Protein AF-A0A6P5ENA0-F1 (afdb_monomer)

pLDDT: mean 78.18, std 17.28, range [32.94, 96.81]

Mean predicted aligned error: 15.41 Å

Organism: Ananas comosus (NCBI:txid4615)

Structure (mmCIF, N/CA/C/O backbone):
data_AF-A0A6P5ENA0-F1
#
_entry.id   AF-A0A6P5ENA0-F1
#
loop_
_atom_site.group_PDB
_atom_site.id
_atom_site.type_symbol
_atom_site.label_atom_id
_atom_site.label_alt_id
_atom_site.label_comp_id
_atom_site.label_asym_id
_atom_site.label_entity_id
_atom_site.label_seq_id
_atom_site.pdbx_PDB_ins_code
_atom_site.Cartn_x
_atom_site.Cartn_y
_atom_site.Cartn_z
_atom_site.occupancy
_atom_site.B_iso_or_equiv
_atom_site.auth_seq_id
_atom_site.auth_comp_id
_atom_site.auth_asym_id
_atom_site.auth_atom_id
_atom_site.pdbx_PDB_model_num
ATOM 1 N N . MET A 1 1 ? -7.501 -12.712 -53.231 1.00 53.88 1 MET A N 1
ATOM 2 C CA . MET A 1 1 ? -7.410 -12.456 -51.771 1.00 53.88 1 MET A CA 1
ATOM 3 C C . MET A 1 1 ? -6.032 -11.971 -51.319 1.00 53.88 1 MET A C 1
ATOM 5 O O . MET A 1 1 ? -5.995 -11.037 -50.535 1.00 53.88 1 MET A O 1
ATOM 9 N N . ALA A 1 2 ? -4.907 -12.576 -51.742 1.00 55.88 2 ALA A N 1
ATOM 10 C CA . ALA A 1 2 ? -3.559 -12.128 -51.335 1.00 55.88 2 ALA A CA 1
ATOM 11 C C . ALA A 1 2 ? -2.856 -11.191 -52.347 1.00 55.88 2 ALA A C 1
ATOM 13 O O . ALA A 1 2 ? -1.869 -10.548 -51.994 1.00 55.88 2 ALA A O 1
ATOM 14 N N . GLU A 1 3 ? -3.331 -11.118 -53.594 1.00 56.53 3 GLU A N 1
ATOM 15 C CA . GLU A 1 3 ? -2.871 -10.130 -54.587 1.00 56.53 3 GLU A CA 1
ATOM 16 C C . GLU A 1 3 ? -3.447 -8.737 -54.317 1.00 56.53 3 GLU A C 1
ATOM 18 O O . GLU A 1 3 ? -2.677 -7.787 -54.234 1.00 56.53 3 GLU A O 1
ATOM 23 N N . ASP A 1 4 ? -4.735 -8.633 -53.977 1.00 64.88 4 ASP A N 1
ATOM 24 C CA . ASP A 1 4 ? -5.400 -7.345 -53.711 1.00 64.88 4 ASP A CA 1
ATOM 25 C C . ASP A 1 4 ? -4.757 -6.542 -52.565 1.00 64.88 4 ASP A C 1
ATOM 27 O O . ASP A 1 4 ? -4.681 -5.315 -52.603 1.00 64.88 4 ASP A O 1
ATOM 31 N N . VAL A 1 5 ? -4.253 -7.229 -51.533 1.00 70.62 5 VAL A N 1
ATOM 32 C CA . VAL A 1 5 ? -3.583 -6.581 -50.392 1.00 70.62 5 VAL A CA 1
ATOM 33 C C . VAL A 1 5 ? -2.200 -6.065 -50.787 1.00 70.62 5 VAL A C 1
ATOM 35 O O . VAL A 1 5 ? -1.786 -5.005 -50.321 1.00 70.62 5 VAL A O 1
ATOM 38 N N . ARG A 1 6 ? -1.482 -6.787 -51.657 1.00 71.06 6 ARG A N 1
ATOM 39 C CA . ARG A 1 6 ? -0.185 -6.335 -52.178 1.00 71.06 6 ARG A CA 1
ATOM 40 C C . ARG A 1 6 ? -0.358 -5.132 -53.092 1.00 71.06 6 ARG A C 1
ATOM 42 O O . ARG A 1 6 ? 0.371 -4.161 -52.920 1.00 71.06 6 ARG A O 1
ATOM 49 N N . ASP A 1 7 ? -1.381 -5.146 -53.937 1.00 75.00 7 ASP A N 1
ATOM 50 C CA . ASP A 1 7 ? -1.699 -4.019 -54.809 1.00 75.00 7 ASP A CA 1
ATOM 51 C C . ASP A 1 7 ? -2.111 -2.776 -54.011 1.00 75.00 7 ASP A C 1
ATOM 53 O O . ASP A 1 7 ? -1.656 -1.674 -54.318 1.00 75.00 7 ASP A O 1
ATOM 57 N N . LEU A 1 8 ? -2.873 -2.931 -52.919 1.00 69.38 8 LEU A N 1
ATOM 58 C CA . LEU A 1 8 ? -3.175 -1.817 -52.012 1.00 69.38 8 LEU A CA 1
ATOM 59 C C . LEU A 1 8 ? -1.926 -1.269 -51.309 1.00 69.38 8 LEU A C 1
ATOM 61 O O . LEU A 1 8 ? -1.774 -0.053 -51.170 1.00 69.38 8 LEU A O 1
ATOM 65 N N . VAL A 1 9 ? -1.029 -2.148 -50.858 1.00 75.06 9 VAL A N 1
ATOM 66 C CA . VAL A 1 9 ? 0.220 -1.742 -50.195 1.00 75.06 9 VAL A CA 1
ATOM 67 C C . VAL A 1 9 ? 1.151 -1.034 -51.179 1.00 75.06 9 VAL A C 1
ATOM 69 O O . VAL A 1 9 ? 1.771 -0.030 -50.820 1.00 75.06 9 VAL A O 1
ATOM 72 N N . ASP A 1 10 ? 1.213 -1.493 -52.425 1.00 74.19 10 ASP A N 1
ATOM 73 C CA . ASP A 1 10 ? 2.018 -0.869 -53.470 1.00 74.19 10 ASP A CA 1
ATOM 74 C C . ASP A 1 10 ? 1.414 0.455 -53.949 1.00 74.19 10 ASP A C 1
ATOM 76 O O . ASP A 1 10 ? 2.156 1.408 -54.208 1.00 74.19 10 ASP A O 1
ATOM 80 N N . LEU A 1 11 ? 0.085 0.573 -53.981 1.00 73.56 11 LEU A N 1
ATOM 81 C CA . LEU A 1 11 ? -0.603 1.834 -54.248 1.00 73.56 11 LEU A CA 1
ATOM 82 C C . LEU A 1 11 ? -0.314 2.863 -53.145 1.00 73.56 11 LEU A C 1
ATOM 84 O O . LEU A 1 11 ? 0.059 3.999 -53.445 1.00 73.56 11 LEU A O 1
ATOM 88 N N . ALA A 1 12 ? -0.392 2.455 -51.875 1.00 67.31 12 ALA A N 1
ATOM 89 C CA . ALA A 1 12 ? -0.073 3.311 -50.734 1.00 67.31 12 ALA A CA 1
ATOM 90 C C . ALA A 1 12 ? 1.403 3.746 -50.740 1.00 67.31 12 ALA A C 1
ATOM 92 O O . ALA A 1 12 ? 1.709 4.923 -50.541 1.00 67.31 12 ALA A O 1
ATOM 93 N N . ARG A 1 13 ? 2.329 2.830 -51.058 1.00 69.50 13 ARG A N 1
ATOM 94 C CA . ARG A 1 13 ? 3.758 3.155 -51.200 1.00 69.50 13 ARG A CA 1
ATOM 95 C C . ARG A 1 13 ? 4.006 4.163 -52.318 1.00 69.50 13 ARG A C 1
ATOM 97 O O . ARG A 1 13 ? 4.757 5.111 -52.108 1.00 69.50 13 ARG A O 1
ATOM 104 N N . ARG A 1 14 ? 3.354 4.008 -53.475 1.00 66.44 14 ARG A N 1
ATOM 105 C CA . ARG A 1 14 ? 3.478 4.949 -54.604 1.00 66.44 14 ARG A CA 1
ATOM 106 C C . ARG A 1 14 ? 2.909 6.330 -54.277 1.00 66.44 14 ARG A C 1
ATOM 108 O O . ARG A 1 14 ? 3.483 7.325 -54.717 1.00 66.44 14 ARG A O 1
ATOM 115 N N . GLN A 1 15 ? 1.826 6.407 -53.502 1.00 68.12 15 GLN A N 1
ATOM 116 C CA . GLN A 1 15 ? 1.260 7.690 -53.080 1.00 68.12 15 GLN A CA 1
ATOM 117 C C . GLN A 1 15 ? 2.134 8.404 -52.042 1.00 68.12 15 GLN A C 1
ATOM 119 O O . GLN A 1 15 ? 2.372 9.601 -52.185 1.00 68.12 15 GLN A O 1
ATOM 124 N N . CYS A 1 16 ? 2.713 7.683 -51.076 1.00 56.78 16 CYS A N 1
ATOM 125 C CA . CYS A 1 16 ? 3.648 8.274 -50.111 1.00 56.78 16 CYS A CA 1
ATOM 126 C C . CYS A 1 16 ? 4.980 8.717 -50.744 1.00 56.78 16 CYS A C 1
ATOM 128 O O . CYS A 1 16 ? 5.612 9.652 -50.256 1.00 56.78 16 CYS A O 1
ATOM 130 N N . TRP A 1 17 ? 5.406 8.079 -51.841 1.00 43.88 17 TRP A N 1
ATOM 131 C CA . TRP A 1 17 ? 6.654 8.429 -52.531 1.00 43.88 17 TRP A CA 1
ATOM 132 C C . TRP A 1 17 ? 6.548 9.711 -53.371 1.00 43.88 17 TRP A C 1
ATOM 134 O O . TRP A 1 17 ? 7.548 10.380 -53.609 1.00 43.88 17 TRP A O 1
ATOM 144 N N . ARG A 1 18 ? 5.337 10.105 -53.795 1.00 48.91 18 ARG A N 1
ATOM 145 C CA . ARG A 1 18 ? 5.125 11.363 -54.537 1.00 48.91 18 ARG A CA 1
ATOM 146 C C . ARG A 1 18 ? 5.072 12.610 -53.649 1.00 48.91 18 ARG A C 1
ATOM 148 O O . ARG A 1 18 ? 5.152 13.710 -54.181 1.00 48.91 18 ARG A O 1
ATOM 155 N N . SER A 1 19 ? 4.981 12.466 -52.326 1.00 55.66 19 SER A N 1
ATOM 156 C CA . SER A 1 19 ? 4.869 13.592 -51.385 1.00 55.66 19 SER A CA 1
ATOM 157 C C . SER A 1 19 ? 6.129 13.809 -50.540 1.00 55.66 19 SER A C 1
ATOM 159 O O . SER A 1 19 ? 6.039 14.244 -49.393 1.00 55.66 19 SER A O 1
ATOM 161 N N . THR A 1 20 ? 7.314 13.459 -51.051 1.00 51.16 20 THR A N 1
ATOM 162 C CA . THR A 1 20 ? 8.567 13.590 -50.292 1.00 51.16 20 THR A CA 1
ATOM 163 C C . THR A 1 20 ? 9.322 14.867 -50.656 1.00 51.16 20 THR A C 1
ATOM 165 O O . THR A 1 20 ? 10.393 14.839 -51.249 1.00 51.16 20 THR A O 1
ATOM 168 N N . SER A 1 21 ? 8.791 16.007 -50.229 1.00 51.78 21 SER A N 1
ATOM 169 C CA . SER A 1 21 ? 9.655 17.084 -49.748 1.00 51.78 21 SER A CA 1
ATOM 170 C C . SER A 1 21 ? 9.381 17.227 -48.259 1.00 51.78 21 SER A C 1
ATOM 172 O O . SER A 1 21 ? 8.271 17.591 -47.872 1.00 51.78 21 SER A O 1
ATOM 174 N N . ALA A 1 22 ? 10.361 16.880 -47.423 1.00 51.50 22 ALA A N 1
ATOM 175 C CA . ALA A 1 22 ? 10.272 17.113 -45.987 1.00 51.50 22 ALA A CA 1
ATOM 176 C C . ALA A 1 22 ? 10.037 18.620 -45.748 1.00 51.50 22 ALA A C 1
ATOM 178 O O . ALA A 1 22 ? 10.819 19.423 -46.264 1.00 51.50 22 ALA A O 1
ATOM 179 N N . PRO A 1 23 ? 8.970 19.024 -45.035 1.00 52.44 23 PRO A N 1
ATOM 180 C CA . PRO A 1 23 ? 8.693 20.436 -44.835 1.00 52.44 23 PRO A CA 1
ATOM 181 C C . PRO A 1 23 ? 9.736 21.047 -43.895 1.00 52.44 23 PRO A C 1
ATOM 183 O O . PRO A 1 23 ? 10.005 20.528 -42.812 1.00 52.44 23 PRO A O 1
ATOM 186 N N . ASP A 1 24 ? 10.332 22.146 -44.353 1.00 47.81 24 ASP A N 1
ATOM 187 C CA . ASP A 1 24 ? 11.313 22.951 -43.627 1.00 47.81 24 ASP A CA 1
ATOM 188 C C . ASP A 1 24 ? 10.699 23.483 -42.311 1.00 47.81 24 ASP A C 1
ATOM 190 O O . ASP A 1 24 ? 9.676 24.179 -42.356 1.00 47.81 24 ASP A O 1
ATOM 194 N N . PRO A 1 25 ? 11.295 23.184 -41.138 1.00 49.72 25 PRO A N 1
ATOM 195 C CA . PRO A 1 25 ? 10.765 23.579 -39.833 1.00 49.72 25 PRO A CA 1
ATOM 196 C C . PRO A 1 25 ? 10.722 25.099 -39.597 1.00 49.72 25 PRO A C 1
ATOM 198 O O . PRO A 1 25 ? 10.155 25.524 -38.591 1.00 49.72 25 PRO A O 1
ATOM 201 N N . ALA A 1 26 ? 11.287 25.921 -40.490 1.00 55.06 26 ALA A N 1
ATOM 202 C CA . ALA A 1 26 ? 11.286 27.380 -40.378 1.00 55.06 26 ALA A CA 1
ATOM 203 C C . ALA A 1 26 ? 10.133 28.095 -41.120 1.00 55.06 26 ALA A C 1
ATOM 205 O O . ALA A 1 26 ? 9.996 29.313 -40.999 1.00 55.06 26 ALA A O 1
ATOM 206 N N . LYS A 1 27 ? 9.276 27.389 -41.877 1.00 52.31 27 LYS A N 1
ATOM 207 C CA . LYS A 1 27 ? 8.121 28.006 -42.564 1.00 52.31 27 LYS A CA 1
ATOM 208 C C . LYS A 1 27 ? 6.834 27.873 -41.746 1.00 52.31 27 LYS A C 1
ATOM 210 O O . LYS A 1 27 ? 6.109 26.883 -41.859 1.00 52.31 27 LYS A O 1
ATOM 215 N N . ASP A 1 28 ? 6.509 28.937 -41.009 1.00 54.81 28 ASP A N 1
ATOM 216 C CA . ASP A 1 28 ? 5.293 29.145 -40.190 1.00 54.81 28 ASP A CA 1
ATOM 217 C C . ASP A 1 28 ? 3.950 28.987 -40.947 1.00 54.81 28 ASP A C 1
ATOM 219 O O . ASP A 1 28 ? 2.868 29.009 -40.362 1.00 54.81 28 ASP A O 1
ATOM 223 N N . THR A 1 29 ? 3.998 28.778 -42.263 1.00 56.41 29 THR A N 1
ATOM 224 C CA . THR A 1 29 ? 2.842 28.571 -43.145 1.00 56.41 29 THR A CA 1
ATOM 225 C C . THR A 1 29 ? 2.204 27.184 -43.009 1.00 56.41 29 THR A C 1
ATOM 227 O O . THR A 1 29 ? 1.039 27.018 -43.341 1.00 56.41 29 THR A O 1
ATOM 230 N N . HIS A 1 30 ? 2.914 26.188 -42.472 1.00 56.59 30 HIS A N 1
ATOM 231 C CA . HIS A 1 30 ? 2.379 24.822 -42.346 1.00 56.59 30 HIS A CA 1
ATOM 232 C C . HIS A 1 30 ? 1.471 24.662 -41.121 1.00 56.59 30 HIS A C 1
ATOM 234 O O . HIS A 1 30 ? 0.533 23.865 -41.118 1.00 56.59 30 HIS A O 1
ATOM 240 N N . ARG A 1 31 ? 1.717 25.443 -40.063 1.00 57.12 31 ARG A N 1
ATOM 241 C CA . ARG A 1 31 ? 0.939 25.368 -38.822 1.00 57.12 31 ARG A CA 1
ATOM 242 C C . ARG A 1 31 ? -0.481 25.889 -39.018 1.00 57.12 31 ARG A C 1
ATOM 244 O O . ARG A 1 31 ? -1.415 25.322 -38.455 1.00 57.12 31 ARG A O 1
ATOM 251 N N . SER A 1 32 ? -0.655 26.941 -39.815 1.00 54.91 32 SER A N 1
ATOM 252 C CA . SER A 1 32 ? -1.977 27.488 -40.130 1.00 54.91 32 SER A CA 1
ATOM 253 C C . SER A 1 32 ? -2.800 26.516 -40.974 1.00 54.91 32 SER A C 1
ATOM 255 O O . SER A 1 32 ? -3.983 26.345 -40.691 1.00 54.91 32 SER A O 1
ATOM 257 N N . GLU A 1 33 ? -2.184 25.819 -41.930 1.00 62.41 33 GLU A N 1
ATOM 258 C CA . GLU A 1 33 ? -2.871 24.821 -42.756 1.00 62.41 33 GLU A CA 1
ATOM 259 C C . GLU A 1 33 ? -3.267 23.576 -41.963 1.00 62.41 33 GLU A C 1
ATOM 261 O O . GLU A 1 33 ? -4.414 23.143 -42.049 1.00 62.41 33 GLU A O 1
ATOM 266 N N . VAL A 1 34 ? -2.387 23.063 -41.096 1.00 67.94 34 VAL A N 1
ATOM 267 C CA . VAL A 1 34 ? -2.725 21.945 -40.198 1.00 67.94 34 VAL A CA 1
ATOM 268 C C . VAL A 1 34 ? -3.861 22.330 -39.248 1.00 67.94 34 VAL A C 1
ATOM 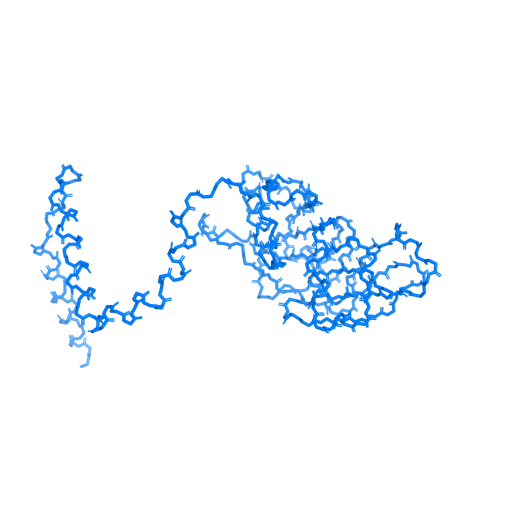270 O O . VAL A 1 34 ? -4.796 21.557 -39.046 1.00 67.94 34 VAL A O 1
ATOM 273 N N . LEU A 1 35 ? -3.837 23.543 -38.689 1.00 60.44 35 LEU A N 1
ATOM 274 C CA . LEU A 1 35 ? -4.914 24.025 -37.820 1.00 60.44 35 LEU A CA 1
ATOM 275 C C . LEU A 1 35 ? -6.223 24.270 -38.581 1.00 60.44 35 LEU A C 1
ATOM 277 O O . LEU A 1 35 ? -7.297 24.125 -37.993 1.00 60.44 35 LEU A O 1
ATOM 281 N N . LYS A 1 36 ? -6.149 24.616 -39.870 1.00 72.81 36 LYS A N 1
ATOM 282 C CA . LYS A 1 36 ? -7.313 24.765 -40.747 1.00 72.81 36 LYS A CA 1
ATOM 283 C C . LYS A 1 36 ? -7.940 23.406 -41.056 1.00 72.81 36 LYS A C 1
ATOM 285 O O . LYS A 1 36 ? -9.140 23.258 -40.848 1.00 72.81 36 LYS A O 1
ATOM 290 N N . LEU A 1 37 ? -7.125 22.401 -41.378 1.00 67.00 37 LEU A N 1
ATOM 291 C CA . LEU A 1 37 ? -7.574 21.021 -41.586 1.00 67.00 37 LEU A CA 1
ATOM 292 C C . LEU A 1 37 ? -8.209 20.431 -40.317 1.00 67.00 37 LEU A C 1
ATOM 294 O O . LEU A 1 37 ? -9.285 19.844 -40.364 1.00 67.00 37 LEU A O 1
ATOM 298 N N . ILE A 1 38 ? -7.590 20.647 -39.150 1.00 68.94 38 ILE A N 1
ATOM 299 C CA . ILE A 1 38 ? -8.147 20.216 -37.855 1.00 68.94 38 ILE A CA 1
ATOM 300 C C . ILE A 1 38 ? -9.488 20.910 -37.573 1.00 68.94 38 ILE A C 1
ATOM 302 O O . ILE A 1 38 ? -10.383 20.304 -36.981 1.00 68.94 38 ILE A O 1
ATOM 306 N N . ARG A 1 39 ? -9.644 22.181 -37.968 1.00 66.25 39 ARG A N 1
ATOM 307 C CA . ARG A 1 39 ? -10.913 22.911 -37.826 1.00 66.25 39 ARG A CA 1
ATOM 308 C C . ARG A 1 39 ? -11.989 22.393 -38.773 1.00 66.25 39 ARG A C 1
ATOM 310 O O . ARG A 1 39 ? -13.121 22.273 -38.322 1.00 66.25 39 ARG A O 1
ATOM 317 N N . GLU A 1 40 ? -11.652 22.084 -40.019 1.00 69.75 40 GLU A N 1
ATOM 318 C CA . GLU A 1 40 ? -12.587 21.516 -41.001 1.00 69.75 40 GLU A CA 1
ATOM 319 C C . GLU A 1 40 ? -13.069 20.128 -40.562 1.00 69.75 40 GLU A C 1
ATOM 321 O O . GLU A 1 40 ? -14.271 19.914 -40.450 1.00 69.75 40 GLU A O 1
ATOM 326 N N . ILE A 1 41 ? -12.160 19.251 -40.125 1.00 64.94 41 ILE A N 1
ATOM 327 C CA . ILE A 1 41 ? -12.513 17.932 -39.575 1.00 64.94 41 ILE A CA 1
ATOM 328 C C . ILE A 1 41 ? -13.391 18.068 -38.318 1.00 64.94 41 ILE A C 1
ATOM 330 O O . ILE A 1 41 ? -14.366 17.339 -38.144 1.00 64.94 41 ILE A O 1
ATOM 334 N N . LYS A 1 42 ? -13.096 19.035 -37.435 1.00 57.62 42 LYS A N 1
ATOM 335 C CA . LYS A 1 42 ? -13.947 19.319 -36.264 1.00 57.62 42 LYS A CA 1
ATOM 336 C C . LYS A 1 42 ? -15.343 19.823 -36.638 1.00 57.62 42 LYS A C 1
ATOM 338 O O . LYS A 1 42 ? -16.261 19.605 -35.858 1.00 57.62 42 LYS A O 1
ATOM 343 N N . MET A 1 43 ? -15.492 20.522 -37.762 1.00 57.09 43 MET A N 1
ATOM 344 C CA . MET A 1 43 ? -16.782 21.027 -38.249 1.00 57.09 43 MET A CA 1
ATOM 345 C C . MET A 1 43 ? -17.610 19.930 -38.925 1.00 57.09 43 MET A C 1
ATOM 347 O O . MET A 1 43 ? -18.831 19.986 -38.879 1.00 57.09 43 MET A O 1
ATOM 351 N N . GLU A 1 44 ? -16.953 18.937 -39.523 1.00 61.03 44 GLU A N 1
ATOM 352 C CA . GLU A 1 44 ? -17.609 17.828 -40.221 1.00 61.03 44 GLU A CA 1
ATOM 353 C C . GLU A 1 44 ? -18.030 16.696 -39.263 1.00 61.03 44 GLU A C 1
ATOM 355 O O . GLU A 1 44 ? -19.075 16.080 -39.447 1.00 61.03 44 GLU A O 1
ATOM 360 N N . ILE A 1 45 ? -17.257 16.453 -38.195 1.00 59.84 45 ILE A N 1
ATOM 361 C CA . ILE A 1 45 ? -17.528 15.377 -37.221 1.00 59.84 45 ILE A CA 1
ATOM 362 C C . ILE A 1 45 ? -18.488 15.816 -36.100 1.00 59.84 45 ILE A C 1
ATOM 364 O O . ILE A 1 45 ? -19.153 14.974 -35.497 1.00 59.84 45 ILE A O 1
ATOM 368 N N . VAL A 1 46 ? -18.576 17.116 -35.795 1.00 55.72 46 VAL A N 1
ATOM 369 C CA . VAL A 1 46 ? -19.397 17.636 -34.686 1.00 55.72 46 VAL A CA 1
ATOM 370 C C . VAL A 1 46 ? -20.575 18.443 -35.243 1.00 55.72 46 VAL A C 1
ATOM 372 O O . VAL A 1 46 ? -20.423 19.643 -35.474 1.00 55.72 46 VAL A O 1
ATOM 375 N N . PRO A 1 47 ? -21.751 17.820 -35.454 1.00 55.88 47 PRO A N 1
ATOM 376 C CA . PRO A 1 47 ? -22.875 18.464 -36.136 1.00 55.88 47 PRO A CA 1
ATOM 377 C C . PRO A 1 47 ? -23.540 19.577 -35.315 1.00 55.88 47 PRO A C 1
ATOM 379 O O . PRO A 1 47 ? -24.176 20.453 -35.892 1.00 55.88 47 PRO A O 1
ATOM 382 N N . ASP A 1 48 ? -23.365 19.596 -33.990 1.00 57.81 48 ASP A N 1
ATOM 383 C CA . ASP A 1 48 ? -23.881 20.668 -33.141 1.00 57.81 48 ASP A CA 1
ATOM 384 C C . ASP A 1 48 ? -22.837 21.106 -32.107 1.00 57.81 48 ASP A C 1
ATOM 386 O O . ASP A 1 48 ? -22.635 20.490 -31.053 1.00 57.81 48 ASP A O 1
ATOM 390 N N . ARG A 1 49 ? -22.134 22.195 -32.432 1.00 55.09 49 ARG A N 1
ATOM 391 C CA . ARG A 1 49 ? -21.134 22.791 -31.540 1.00 55.09 49 ARG A CA 1
ATOM 392 C C . ARG A 1 49 ? -21.753 23.307 -30.243 1.00 55.09 49 ARG A C 1
ATOM 394 O O . ARG A 1 49 ? -21.034 23.303 -29.252 1.00 55.09 49 ARG A O 1
ATOM 401 N N . ALA A 1 50 ? -23.033 23.695 -30.225 1.00 57.59 50 ALA A N 1
ATOM 402 C CA . ALA A 1 50 ? -23.688 24.213 -29.022 1.00 57.59 50 ALA A CA 1
ATOM 403 C C . ALA A 1 50 ? -23.913 23.110 -27.977 1.00 57.59 50 ALA 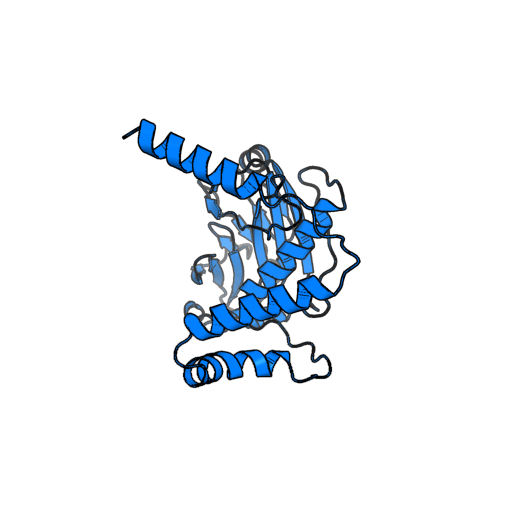A C 1
ATOM 405 O O . ALA A 1 50 ? -23.725 23.330 -26.781 1.00 57.59 50 ALA A O 1
ATOM 406 N N . CYS A 1 51 ? -24.234 21.894 -28.429 1.00 54.69 51 CYS A N 1
ATOM 407 C CA . CYS A 1 51 ? -24.352 20.732 -27.552 1.00 54.69 51 CYS A CA 1
ATOM 408 C C . CYS A 1 51 ? -22.979 20.322 -26.986 1.00 54.69 51 CYS A C 1
ATOM 410 O O . CYS A 1 51 ? -22.842 20.036 -25.799 1.00 54.69 51 CYS A O 1
ATOM 412 N N . PHE A 1 52 ? -21.926 20.385 -27.808 1.00 52.09 52 PHE A N 1
ATOM 413 C CA . PHE A 1 52 ? -20.562 20.072 -27.374 1.00 52.09 52 PHE A CA 1
ATOM 414 C C . PHE A 1 52 ? -19.974 21.105 -26.401 1.00 52.09 52 PHE A C 1
ATOM 416 O O . PHE A 1 52 ? -19.277 20.720 -25.460 1.00 52.09 52 PHE A O 1
ATOM 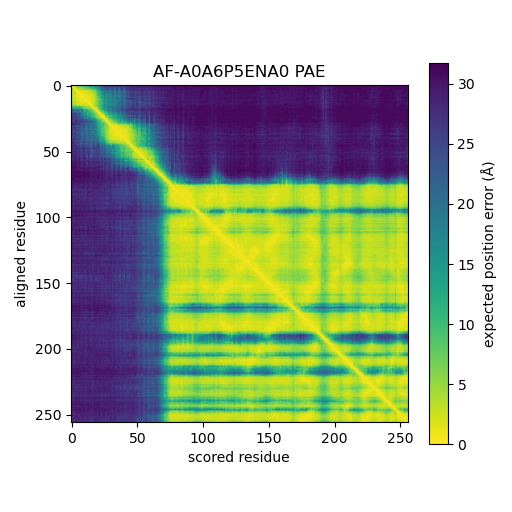423 N N . THR A 1 53 ? -20.244 22.402 -26.597 1.00 51.38 53 THR A N 1
ATOM 424 C CA . THR A 1 53 ? -19.815 23.450 -25.657 1.00 51.38 53 THR A CA 1
ATOM 425 C C . THR A 1 53 ? -20.566 23.345 -24.339 1.00 51.38 53 THR A C 1
ATOM 427 O O . THR A 1 53 ? -19.921 23.405 -23.304 1.00 51.38 53 THR A O 1
ATOM 430 N N . ALA A 1 54 ? -21.865 23.033 -24.341 1.00 58.56 54 ALA A N 1
ATOM 431 C CA . ALA A 1 54 ? -22.623 22.815 -23.105 1.00 58.56 54 ALA A CA 1
ATOM 432 C C . ALA A 1 54 ? -22.105 21.624 -22.268 1.00 58.56 54 ALA A C 1
ATOM 434 O O . ALA A 1 54 ? -22.186 21.653 -21.041 1.00 58.56 54 ALA A O 1
ATOM 435 N N . ILE A 1 55 ? -21.547 20.595 -22.918 1.00 58.50 55 ILE A N 1
ATOM 436 C CA . ILE A 1 55 ? -20.956 19.429 -22.241 1.00 58.50 55 ILE A CA 1
ATOM 437 C C . ILE A 1 55 ? -19.573 19.758 -21.652 1.00 58.50 55 ILE A C 1
ATOM 439 O O . ILE A 1 55 ? -19.277 19.333 -20.539 1.00 58.50 55 ILE A O 1
ATOM 443 N N . PHE A 1 56 ? -18.734 20.523 -22.363 1.00 50.34 56 PHE A N 1
ATOM 444 C CA . PHE A 1 56 ? -17.325 20.751 -21.990 1.00 50.34 56 PHE A CA 1
ATOM 445 C C . PHE A 1 56 ? -17.006 22.129 -21.375 1.00 50.34 56 PHE A C 1
ATOM 447 O O . PHE A 1 56 ? -15.948 22.293 -20.766 1.00 50.34 56 PHE A O 1
ATOM 454 N N . GLU A 1 57 ? -17.884 23.131 -21.466 1.00 52.62 57 GLU A N 1
ATOM 455 C CA . GLU A 1 57 ? -17.719 24.428 -20.783 1.00 52.62 57 GLU A CA 1
ATOM 456 C C . GLU A 1 57 ? -17.623 24.338 -19.250 1.00 52.62 57 GLU A C 1
ATOM 458 O O . GLU A 1 57 ? -16.787 25.064 -18.697 1.00 52.62 57 GLU A O 1
ATOM 463 N N . PRO A 1 58 ? -18.346 23.441 -18.541 1.00 52.62 58 PRO A N 1
ATOM 464 C CA . PRO A 1 58 ? -18.138 23.276 -17.103 1.00 52.62 58 PRO A CA 1
ATOM 465 C C . PRO A 1 58 ? -16.733 22.746 -16.754 1.00 52.62 58 PRO A C 1
ATOM 467 O O . PRO A 1 58 ? -16.282 22.891 -15.615 1.00 52.62 58 PRO A O 1
ATOM 470 N N . GLU A 1 59 ? -16.033 22.143 -17.719 1.00 42.81 59 GLU A N 1
ATOM 471 C CA . GLU A 1 59 ? -14.686 21.586 -17.562 1.00 42.81 59 GLU A CA 1
ATOM 472 C C . GLU A 1 59 ? -13.592 22.585 -17.965 1.00 42.81 59 GLU A C 1
ATOM 474 O O . GLU A 1 59 ? -12.604 22.734 -17.246 1.00 42.81 59 GLU A O 1
ATOM 479 N N . ILE A 1 60 ? -13.798 23.369 -19.029 1.00 44.44 60 ILE A N 1
ATOM 480 C CA . ILE A 1 60 ? -12.826 24.378 -19.483 1.00 44.44 60 ILE A CA 1
ATOM 481 C C . ILE A 1 60 ? -12.817 25.619 -18.571 1.00 44.44 60 ILE A C 1
ATOM 483 O O . ILE A 1 60 ? -11.753 26.186 -18.309 1.00 44.44 60 ILE A O 1
ATOM 487 N N . GLN A 1 61 ? -13.959 26.025 -17.999 1.00 39.97 61 GLN A N 1
ATOM 488 C CA . GLN A 1 61 ? -13.986 27.136 -17.033 1.00 39.97 61 GLN A CA 1
ATOM 489 C C . GLN A 1 61 ? -13.316 26.793 -15.689 1.00 39.97 61 GLN A C 1
ATOM 491 O O . GLN A 1 61 ? -12.913 27.709 -14.968 1.00 39.97 61 GLN A O 1
ATOM 496 N N . LYS A 1 62 ? -13.106 25.505 -15.366 1.00 44.62 62 LYS A N 1
ATOM 497 C CA . LYS A 1 62 ? -12.275 25.097 -14.218 1.00 44.62 62 LYS A CA 1
ATOM 498 C C . LYS A 1 62 ? -10.773 25.264 -14.471 1.00 44.62 62 LYS A C 1
ATOM 500 O O . LYS A 1 62 ? -10.037 25.468 -13.510 1.00 44.62 62 LYS A O 1
ATOM 505 N N . GLU A 1 63 ? -10.321 25.220 -15.725 1.00 41.38 63 GLU A N 1
ATOM 506 C CA . GLU A 1 63 ? -8.901 25.372 -16.082 1.00 41.38 63 GLU A CA 1
ATOM 507 C C . GLU A 1 63 ? -8.504 26.810 -16.473 1.00 41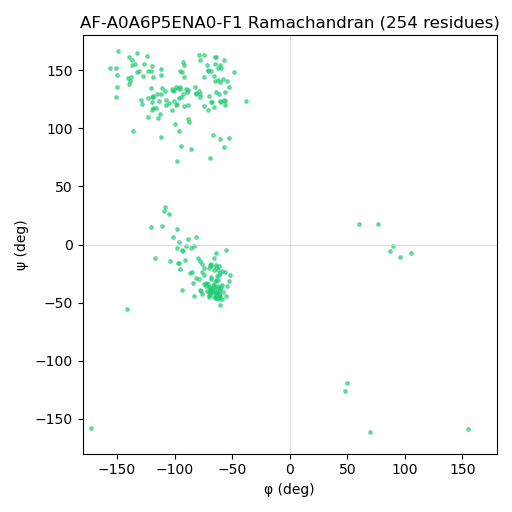.38 63 GLU A C 1
ATOM 509 O O . GLU A 1 63 ? -7.328 27.159 -16.385 1.00 41.38 63 GLU A O 1
ATOM 514 N N . GLY A 1 64 ? -9.455 27.663 -16.876 1.00 36.56 64 GLY A N 1
ATOM 515 C CA . GLY A 1 64 ? -9.163 28.993 -17.439 1.00 36.56 64 GLY A CA 1
ATOM 516 C C . GLY A 1 64 ? -9.224 30.195 -16.485 1.00 36.56 64 GLY A C 1
ATOM 517 O O . GLY A 1 64 ? -8.714 31.262 -16.826 1.00 36.56 64 GLY A O 1
ATOM 518 N N . ALA A 1 65 ? -9.823 30.072 -15.298 1.00 35.62 65 ALA A N 1
ATOM 519 C CA . ALA A 1 65 ? -9.858 31.170 -14.333 1.00 35.62 65 ALA A CA 1
ATOM 520 C C . ALA A 1 65 ? -8.609 31.115 -13.445 1.00 35.62 65 ALA A C 1
ATOM 522 O O . ALA A 1 65 ? -8.485 30.238 -12.590 1.00 35.62 65 ALA A O 1
ATOM 523 N N . GLY A 1 66 ? -7.684 32.057 -13.650 1.00 47.75 66 GLY A N 1
ATOM 524 C CA . GLY A 1 66 ? -6.498 32.256 -12.820 1.00 47.75 66 GLY A CA 1
ATOM 525 C C . GLY A 1 66 ? -6.864 32.398 -11.343 1.00 47.75 66 GLY A C 1
ATOM 526 O O . GLY A 1 66 ? -7.126 33.490 -10.847 1.00 47.75 66 GLY A O 1
ATOM 527 N N . ARG A 1 67 ? -6.877 31.272 -10.632 1.00 33.94 67 ARG A N 1
ATOM 528 C CA . ARG A 1 67 ? -7.033 31.209 -9.187 1.00 33.94 67 ARG A CA 1
ATOM 529 C C . ARG A 1 67 ? -5.635 31.319 -8.605 1.00 33.94 67 ARG A C 1
ATOM 531 O O . ARG A 1 67 ? -4.778 30.481 -8.892 1.00 33.94 67 ARG A O 1
ATOM 538 N N . ALA A 1 68 ? -5.405 32.345 -7.784 1.00 32.94 68 ALA A N 1
ATOM 539 C CA . ALA A 1 68 ? -4.313 32.337 -6.816 1.00 32.94 68 ALA A CA 1
ATOM 540 C C . ALA A 1 68 ? -4.210 30.917 -6.251 1.00 32.94 68 ALA A C 1
ATOM 542 O O . ALA A 1 68 ? -5.232 30.372 -5.834 1.00 32.94 68 ALA A O 1
ATOM 543 N N . ARG A 1 69 ? -3.030 30.299 -6.369 1.00 36.22 69 ARG A N 1
ATOM 544 C CA . ARG A 1 69 ? -2.789 28.867 -6.154 1.00 36.22 69 ARG A CA 1
ATOM 545 C C . ARG A 1 69 ? -3.221 28.465 -4.744 1.00 36.22 69 ARG A C 1
ATOM 547 O O . ARG A 1 69 ? -2.411 28.422 -3.825 1.00 36.22 69 ARG A O 1
ATOM 554 N N . SER A 1 70 ? -4.508 28.190 -4.576 1.00 33.78 70 SER A N 1
ATOM 555 C CA . SER A 1 70 ? -5.044 27.580 -3.380 1.00 33.78 70 SER A CA 1
ATOM 556 C C . SER A 1 70 ? -4.550 26.147 -3.434 1.00 33.78 70 SER A C 1
ATOM 558 O O . SER A 1 70 ? -4.811 25.419 -4.393 1.00 33.78 70 SER A O 1
ATOM 560 N N . GLN A 1 71 ? -3.717 25.786 -2.466 1.00 44.62 71 GLN A N 1
ATOM 561 C CA . GLN A 1 71 ? -3.251 24.424 -2.271 1.00 44.62 71 GLN A CA 1
ATOM 562 C C . GLN A 1 71 ? -4.452 23.600 -1.793 1.00 44.62 71 GLN A C 1
ATOM 564 O O . GLN A 1 71 ? -4.594 23.331 -0.606 1.00 44.62 71 GLN A O 1
ATOM 569 N N . GLN A 1 72 ? -5.377 23.275 -2.695 1.00 46.00 72 GLN A N 1
ATOM 570 C CA . GLN A 1 72 ? -6.493 22.405 -2.357 1.00 46.00 72 GLN A CA 1
ATOM 571 C C . GLN A 1 72 ? -5.919 21.007 -2.104 1.00 46.00 72 GLN A C 1
ATOM 573 O O . GLN A 1 72 ? -5.234 20.449 -2.967 1.00 46.00 72 GLN A O 1
ATOM 578 N N . ALA A 1 73 ? -6.166 20.461 -0.913 1.00 52.56 73 ALA A N 1
ATOM 579 C CA . ALA A 1 73 ? -5.818 19.081 -0.601 1.00 52.56 73 ALA A CA 1
ATOM 580 C C . ALA A 1 73 ? -6.516 18.138 -1.603 1.00 52.56 73 ALA A C 1
ATOM 582 O O . ALA A 1 73 ? -7.661 18.417 -1.989 1.00 52.56 73 ALA A O 1
ATOM 583 N N . PRO A 1 74 ? -5.867 17.044 -2.042 1.00 60.84 74 PRO A N 1
ATOM 584 C CA . PRO A 1 74 ? -6.523 16.019 -2.849 1.00 60.84 74 PRO A CA 1
ATOM 585 C C . PRO A 1 74 ? -7.798 15.550 -2.155 1.00 60.84 74 PRO A C 1
ATOM 587 O O . PRO A 1 74 ? -7.779 15.341 -0.951 1.00 60.84 74 PRO A O 1
ATOM 590 N N . GLN A 1 75 ? -8.891 15.410 -2.903 1.00 67.75 75 GLN A N 1
ATOM 591 C CA . GLN A 1 75 ? -10.181 14.945 -2.370 1.00 67.75 75 GLN A CA 1
ATOM 592 C C . GLN A 1 75 ? -10.407 13.444 -2.616 1.00 67.75 75 GLN A C 1
ATOM 594 O O . GLN A 1 75 ? -11.419 12.896 -2.202 1.00 67.75 75 GLN A O 1
ATOM 599 N N . ASP A 1 76 ? -9.470 12.792 -3.308 1.00 82.50 76 ASP A N 1
ATOM 600 C CA . ASP A 1 76 ? -9.550 11.399 -3.737 1.00 82.50 76 ASP A CA 1
ATOM 601 C C . ASP A 1 76 ? -8.275 10.657 -3.294 1.00 82.50 76 ASP A C 1
ATOM 603 O O . ASP A 1 76 ? -7.172 11.063 -3.693 1.00 82.50 76 ASP A O 1
ATOM 607 N N . PRO A 1 77 ? -8.383 9.584 -2.487 1.00 86.81 77 PRO A N 1
ATOM 608 C CA . PRO A 1 77 ? -7.240 8.757 -2.119 1.00 86.81 77 PRO A CA 1
ATOM 609 C C . PRO A 1 77 ? -6.455 8.207 -3.315 1.00 86.81 77 PRO A C 1
ATOM 611 O O . PRO A 1 77 ? -5.225 8.177 -3.275 1.00 86.81 77 PRO A O 1
ATOM 614 N N . LEU A 1 78 ? -7.127 7.868 -4.421 1.00 87.69 78 LEU A N 1
ATOM 615 C CA . LEU A 1 78 ? -6.467 7.359 -5.628 1.00 87.69 78 LEU A CA 1
ATOM 616 C C . LEU A 1 78 ? -5.554 8.413 -6.266 1.00 87.69 78 LEU A C 1
ATOM 618 O O . LEU A 1 78 ? -4.509 8.089 -6.841 1.00 87.69 78 LEU A O 1
ATOM 622 N N . LEU A 1 79 ? -5.923 9.693 -6.156 1.00 89.56 79 LEU A N 1
ATOM 623 C CA . LEU A 1 79 ? -5.086 10.794 -6.620 1.00 89.56 79 LEU A CA 1
ATOM 624 C C . LEU A 1 79 ? -3.821 10.924 -5.763 1.00 89.56 79 LEU A C 1
ATOM 626 O O . LEU A 1 79 ? -2.742 11.158 -6.313 1.00 89.56 79 LEU A O 1
ATOM 630 N N . VAL A 1 80 ? -3.933 10.742 -4.442 1.00 92.12 80 VAL A N 1
ATOM 631 C CA . VAL A 1 80 ? -2.773 10.716 -3.535 1.00 92.12 80 VAL A CA 1
ATOM 632 C C . VAL A 1 80 ? -1.833 9.582 -3.933 1.00 92.12 80 VAL A C 1
ATOM 634 O O . VAL A 1 80 ? -0.659 9.842 -4.208 1.00 92.12 80 VAL A O 1
ATOM 637 N N . ASP A 1 81 ? -2.361 8.364 -4.066 1.00 91.62 81 ASP A N 1
ATOM 638 C CA . ASP A 1 81 ? -1.595 7.175 -4.447 1.00 91.62 81 ASP A CA 1
ATOM 639 C C . ASP A 1 81 ? -0.842 7.387 -5.761 1.00 91.62 81 ASP A C 1
ATOM 641 O O . ASP A 1 81 ? 0.353 7.099 -5.864 1.00 91.62 81 ASP A O 1
ATOM 645 N N . ARG A 1 82 ? -1.507 7.975 -6.764 1.00 91.00 82 ARG A N 1
ATOM 646 C CA . ARG A 1 82 ? -0.898 8.283 -8.062 1.00 91.00 82 ARG A CA 1
ATOM 647 C C . ARG A 1 82 ? 0.249 9.287 -7.944 1.00 91.00 82 ARG A C 1
ATOM 649 O O . ARG A 1 82 ? 1.308 9.076 -8.539 1.00 91.00 82 ARG A O 1
ATOM 656 N N . ILE A 1 83 ? 0.063 10.369 -7.183 1.00 92.75 83 ILE A N 1
ATOM 657 C CA . ILE A 1 83 ? 1.095 11.399 -6.988 1.00 92.75 83 ILE A CA 1
ATOM 658 C C . ILE A 1 83 ? 2.312 10.809 -6.262 1.00 92.75 83 ILE A C 1
ATOM 660 O O . ILE A 1 83 ? 3.453 11.060 -6.672 1.00 92.75 83 ILE A O 1
ATOM 664 N N . VAL A 1 84 ? 2.085 10.014 -5.210 1.00 94.69 84 VAL A N 1
ATOM 665 C CA . VAL A 1 84 ? 3.153 9.331 -4.467 1.00 94.69 84 VAL A CA 1
ATOM 666 C C . VAL A 1 84 ? 3.884 8.349 -5.383 1.00 94.69 84 VAL A C 1
ATOM 668 O O . VAL A 1 84 ? 5.117 8.368 -5.439 1.00 94.69 84 VAL A O 1
ATOM 671 N N . ALA A 1 85 ? 3.157 7.552 -6.170 1.00 92.44 85 ALA A N 1
ATOM 672 C CA . ALA A 1 85 ? 3.736 6.596 -7.110 1.00 92.44 85 ALA A CA 1
ATOM 673 C C . ALA A 1 85 ? 4.637 7.272 -8.152 1.00 92.44 85 ALA A C 1
ATOM 675 O O . ALA A 1 85 ? 5.772 6.841 -8.377 1.00 92.44 85 ALA A O 1
ATOM 676 N N . ASP A 1 86 ? 4.177 8.368 -8.757 1.00 90.62 86 ASP A N 1
ATOM 677 C CA . ASP A 1 86 ? 4.952 9.107 -9.751 1.00 90.62 86 ASP A CA 1
ATOM 678 C C . ASP A 1 86 ? 6.197 9.765 -9.131 1.00 90.62 86 ASP A C 1
ATOM 680 O O . ASP A 1 86 ? 7.256 9.836 -9.766 1.00 90.62 86 ASP A O 1
ATOM 684 N N . ALA A 1 87 ? 6.128 10.237 -7.882 1.00 92.06 87 ALA A N 1
ATOM 685 C CA . ALA A 1 87 ? 7.300 10.724 -7.152 1.00 92.06 87 ALA A CA 1
ATOM 686 C C . ALA A 1 87 ? 8.306 9.593 -6.857 1.00 92.06 87 ALA A C 1
ATOM 688 O O . ALA A 1 87 ? 9.505 9.747 -7.126 1.00 92.06 87 ALA A O 1
ATOM 689 N N . ALA A 1 88 ? 7.821 8.436 -6.401 1.00 92.56 88 ALA A N 1
ATOM 690 C CA . ALA A 1 88 ? 8.635 7.261 -6.111 1.00 92.56 88 ALA A CA 1
ATOM 691 C C . ALA A 1 88 ? 9.352 6.743 -7.370 1.00 92.56 88 ALA A C 1
ATOM 693 O O . ALA A 1 88 ? 10.567 6.524 -7.354 1.00 92.56 88 ALA A O 1
ATOM 694 N N . VAL A 1 89 ? 8.633 6.617 -8.492 1.00 89.25 89 VAL A N 1
ATOM 695 C CA . VAL A 1 89 ? 9.189 6.170 -9.780 1.00 89.25 89 VAL A CA 1
ATOM 696 C C . VAL A 1 89 ? 10.206 7.169 -10.328 1.00 89.25 89 VAL A C 1
ATOM 698 O O . VAL A 1 89 ? 11.264 6.758 -10.812 1.00 89.25 89 VAL A O 1
ATOM 701 N N . ARG A 1 90 ? 9.943 8.481 -10.236 1.00 88.75 90 ARG A N 1
ATOM 702 C CA . ARG A 1 90 ? 10.921 9.510 -10.632 1.00 88.75 90 ARG A CA 1
ATOM 703 C C . ARG A 1 90 ? 12.204 9.410 -9.807 1.00 88.75 90 ARG A C 1
ATOM 705 O O . ARG A 1 90 ? 13.288 9.421 -10.387 1.00 88.75 90 ARG A O 1
ATOM 712 N N . SER A 1 91 ? 12.091 9.255 -8.488 1.00 89.75 91 SER A N 1
ATOM 713 C CA . SER A 1 91 ? 13.242 9.086 -7.590 1.00 89.75 91 SER A CA 1
ATOM 714 C C . SER A 1 91 ? 14.013 7.789 -7.871 1.00 89.75 91 SER A C 1
ATOM 716 O O . SER A 1 91 ? 15.242 7.786 -7.935 1.00 89.75 91 SER A O 1
ATOM 718 N N . TYR A 1 92 ? 13.300 6.690 -8.132 1.00 87.94 92 TYR A N 1
ATOM 719 C CA . TYR A 1 92 ? 13.895 5.411 -8.519 1.00 87.94 92 TYR A CA 1
ATOM 720 C C . TYR A 1 92 ? 14.678 5.495 -9.839 1.00 87.94 92 TYR A C 1
ATOM 722 O O . TYR A 1 92 ? 15.725 4.869 -9.983 1.00 87.94 92 TYR A O 1
ATOM 730 N N . ARG A 1 93 ? 14.189 6.268 -10.815 1.00 83.56 93 ARG A N 1
ATOM 731 C CA . ARG A 1 93 ? 14.844 6.426 -12.125 1.00 83.56 93 ARG A CA 1
ATOM 732 C C . ARG A 1 93 ? 16.115 7.267 -12.062 1.00 83.56 93 ARG A C 1
ATOM 734 O O . ARG A 1 93 ? 17.030 7.019 -12.838 1.00 83.56 93 ARG A O 1
ATOM 741 N N . THR A 1 94 ? 16.168 8.260 -11.178 1.00 81.69 94 THR A N 1
ATOM 742 C CA . THR A 1 94 ? 17.338 9.143 -11.038 1.00 81.69 94 THR A CA 1
ATOM 743 C C . THR A 1 94 ? 18.413 8.557 -10.132 1.00 81.69 94 THR A C 1
ATOM 745 O O . THR A 1 94 ? 19.580 8.914 -10.261 1.00 81.69 94 THR A O 1
ATOM 748 N N . LYS A 1 95 ? 18.046 7.647 -9.222 1.00 74.12 95 LYS A N 1
ATOM 749 C CA . LYS A 1 95 ? 18.969 7.023 -8.272 1.00 74.12 95 LYS A CA 1
ATOM 750 C C . LYS A 1 95 ? 18.989 5.515 -8.487 1.00 74.12 95 LYS A C 1
ATOM 752 O O . LYS A 1 95 ? 18.008 4.830 -8.216 1.00 74.12 95 LYS A O 1
ATOM 757 N N . HIS A 1 96 ? 20.131 4.964 -8.892 1.00 68.00 96 HIS A N 1
ATOM 758 C CA . HIS A 1 96 ? 20.313 3.512 -8.928 1.00 68.00 96 HIS A CA 1
ATOM 759 C C . HIS A 1 96 ? 20.298 2.936 -7.503 1.00 68.00 96 HIS A C 1
ATOM 761 O O . HIS A 1 96 ? 21.311 2.909 -6.808 1.00 68.00 96 HIS A O 1
ATOM 767 N N . ARG A 1 97 ? 19.125 2.483 -7.046 1.00 78.62 97 ARG A N 1
ATOM 768 C CA . ARG A 1 97 ? 18.939 1.901 -5.710 1.00 78.62 97 ARG A CA 1
ATOM 769 C C . ARG A 1 97 ? 19.165 0.388 -5.731 1.00 78.62 97 ARG A C 1
ATOM 771 O O . ARG A 1 97 ? 18.649 -0.326 -6.599 1.00 78.62 97 ARG A O 1
ATOM 778 N N . LYS A 1 98 ? 19.933 -0.105 -4.752 1.00 85.50 98 LYS A N 1
ATOM 779 C CA . LYS A 1 98 ? 20.115 -1.543 -4.500 1.00 85.50 98 LYS A CA 1
ATOM 780 C C . LYS A 1 98 ? 18.763 -2.194 -4.173 1.00 85.50 98 LYS A C 1
ATOM 782 O O . LYS A 1 98 ? 17.824 -1.534 -3.738 1.00 85.50 98 LYS A O 1
ATOM 787 N N . THR A 1 99 ? 18.658 -3.497 -4.428 1.00 87.75 99 THR A N 1
ATOM 788 C CA . THR A 1 99 ? 17.453 -4.268 -4.074 1.00 87.75 99 THR A CA 1
ATOM 789 C C . THR A 1 99 ? 17.227 -4.207 -2.562 1.00 87.75 99 THR A C 1
ATOM 791 O O . THR A 1 99 ? 18.203 -4.324 -1.830 1.00 87.75 99 THR A O 1
ATOM 794 N N . ALA A 1 100 ? 15.973 -4.073 -2.124 1.00 90.06 100 ALA A N 1
ATOM 795 C CA . ALA A 1 100 ? 15.560 -4.081 -0.718 1.00 90.06 100 ALA A CA 1
ATOM 796 C C . ALA A 1 100 ? 16.177 -2.973 0.160 1.00 90.06 100 ALA A C 1
ATOM 798 O O . ALA A 1 100 ? 16.143 -3.071 1.379 1.00 90.06 100 ALA A O 1
ATOM 799 N N . VAL A 1 101 ? 16.726 -1.916 -0.446 1.00 92.94 101 VAL A N 1
ATOM 800 C CA . VAL A 1 101 ? 17.175 -0.724 0.283 1.00 92.94 101 VAL A CA 1
ATOM 801 C C . VAL A 1 101 ? 16.097 0.343 0.167 1.00 92.94 101 VAL A C 1
ATOM 803 O O . VAL A 1 101 ? 15.766 0.757 -0.952 1.00 92.94 101 VAL A O 1
ATOM 806 N N . THR A 1 102 ? 15.561 0.769 1.310 1.00 95.06 102 THR A N 1
ATOM 807 C CA . THR A 1 102 ? 14.555 1.828 1.391 1.00 95.06 102 THR A CA 1
ATOM 808 C C . THR A 1 102 ? 15.146 3.181 1.018 1.00 95.06 102 THR A C 1
ATOM 810 O O . THR A 1 102 ? 16.344 3.454 1.158 1.00 95.06 102 THR A O 1
ATOM 813 N N . PHE A 1 103 ? 14.304 4.036 0.453 1.00 94.12 103 PHE A N 1
ATOM 814 C CA . PHE A 1 103 ? 14.651 5.402 0.130 1.00 94.12 103 PHE A CA 1
ATOM 815 C C . PHE A 1 103 ? 13.435 6.320 0.210 1.00 94.12 103 PHE A C 1
ATOM 817 O O . PHE A 1 103 ? 12.377 6.026 -0.342 1.00 94.12 103 PHE A O 1
ATOM 824 N N . GLY A 1 104 ? 13.638 7.483 0.825 1.00 94.00 104 GLY A N 1
ATOM 825 C CA . GLY A 1 104 ? 12.686 8.586 0.777 1.00 94.00 104 GLY A CA 1
ATOM 826 C C . GLY A 1 104 ? 12.751 9.370 -0.537 1.00 94.00 104 GLY A C 1
ATOM 827 O O . GLY A 1 104 ? 13.725 9.300 -1.307 1.00 94.00 104 GLY A O 1
ATOM 828 N N . PHE A 1 105 ? 11.701 10.144 -0.784 1.00 93.38 105 PHE A N 1
ATOM 829 C CA . PHE A 1 105 ? 11.575 11.062 -1.911 1.00 93.38 105 PHE A CA 1
ATOM 830 C C . PHE A 1 105 ? 10.676 12.240 -1.532 1.00 93.38 105 PHE A C 1
ATOM 832 O O . PHE A 1 105 ? 9.810 12.124 -0.672 1.00 93.38 105 PHE A O 1
ATOM 839 N N . SER A 1 106 ? 10.903 13.390 -2.163 1.00 93.12 106 SER A N 1
ATOM 840 C CA . SER A 1 106 ? 10.129 14.598 -1.884 1.00 93.12 106 SER A CA 1
ATOM 841 C C . SER A 1 106 ? 8.763 14.533 -2.562 1.00 93.12 106 SER A C 1
ATOM 843 O O . SER A 1 106 ? 8.671 14.283 -3.768 1.00 93.12 106 SER A O 1
ATOM 845 N N . LEU A 1 107 ? 7.715 14.795 -1.785 1.00 94.69 107 LEU A N 1
ATOM 846 C CA . LEU A 1 107 ? 6.347 14.950 -2.266 1.00 94.69 107 LEU A CA 1
ATOM 847 C C . LEU A 1 107 ? 6.048 16.425 -2.582 1.00 94.69 107 LEU A C 1
ATOM 849 O O . LEU A 1 107 ? 6.708 17.318 -2.042 1.00 94.69 107 LEU A O 1
ATOM 853 N N . PRO A 1 108 ? 5.092 16.711 -3.486 1.00 93.88 108 PRO A N 1
ATOM 854 C CA . PRO A 1 108 ? 4.679 18.082 -3.751 1.00 93.88 108 PRO A CA 1
ATOM 855 C C . PRO A 1 108 ? 4.019 18.712 -2.510 1.00 93.88 108 PRO A C 1
ATOM 857 O O . PRO A 1 108 ? 3.418 17.991 -1.715 1.00 93.88 108 PRO A O 1
ATOM 860 N N . PRO A 1 109 ? 4.034 20.053 -2.376 1.00 91.06 109 PRO A N 1
ATOM 861 C CA . PRO A 1 109 ? 3.428 20.750 -1.234 1.00 91.06 109 PRO A CA 1
ATOM 862 C C . PRO A 1 109 ? 1.939 20.446 -1.017 1.00 91.06 109 PRO A C 1
ATOM 864 O O . PRO A 1 109 ? 1.440 20.562 0.095 1.00 91.06 109 PRO A O 1
ATOM 867 N N . THR A 1 110 ? 1.230 20.022 -2.067 1.00 89.94 110 THR A N 1
ATOM 868 C CA . THR A 1 110 ? -0.175 19.593 -1.998 1.00 89.94 110 THR A CA 1
ATOM 869 C C . THR A 1 110 ? -0.391 18.347 -1.135 1.00 89.94 110 THR A C 1
ATOM 871 O O . THR A 1 110 ? -1.520 18.084 -0.743 1.00 89.94 110 THR A O 1
ATOM 874 N N . LEU A 1 111 ? 0.668 17.581 -0.846 1.00 92.31 111 LEU A N 1
ATOM 875 C CA . LEU A 1 111 ? 0.674 16.428 0.060 1.00 92.31 111 LEU A CA 1
ATOM 876 C C . LEU A 1 111 ? 1.426 16.739 1.365 1.00 92.31 111 LEU A C 1
ATOM 878 O O . LEU A 1 111 ? 2.086 15.869 1.932 1.00 92.31 111 LEU A O 1
ATOM 882 N N . SER A 1 112 ? 1.377 17.990 1.832 1.00 89.00 112 SER A N 1
ATOM 883 C CA . SER A 1 112 ? 1.957 18.357 3.126 1.00 89.00 112 SER A CA 1
ATOM 884 C C . SER A 1 112 ? 1.366 17.491 4.246 1.00 89.00 112 SER A C 1
ATOM 886 O O . SER A 1 112 ? 0.151 17.328 4.334 1.00 89.00 112 SER A O 1
ATOM 888 N N . GLY A 1 113 ? 2.228 16.917 5.088 1.00 87.62 113 GLY A N 1
ATOM 889 C CA . GLY A 1 113 ? 1.830 15.992 6.155 1.00 87.62 113 GLY A CA 1
ATOM 890 C C . GLY A 1 113 ? 1.736 14.519 5.740 1.00 87.62 113 GLY A C 1
ATOM 891 O O . GLY A 1 113 ? 1.569 13.677 6.616 1.00 87.62 113 GLY A O 1
ATOM 892 N N . VAL A 1 114 ? 1.902 14.197 4.451 1.00 94.38 114 VAL A N 1
ATOM 893 C CA . VAL A 1 114 ? 2.105 12.818 3.984 1.00 94.38 114 VAL A CA 1
ATOM 894 C C . VAL A 1 114 ? 3.594 12.498 4.009 1.00 94.38 114 VAL A C 1
ATOM 896 O O . VAL A 1 114 ? 4.413 13.264 3.492 1.00 94.38 114 VAL A O 1
ATOM 899 N N . SER A 1 115 ? 3.956 11.344 4.559 1.00 95.56 115 SER A N 1
ATOM 900 C CA . SER A 1 115 ? 5.295 10.774 4.409 1.00 95.56 115 SER A CA 1
ATOM 901 C C . SER A 1 115 ? 5.224 9.506 3.568 1.00 95.56 115 SER A C 1
ATOM 903 O O . SER A 1 115 ? 4.233 8.781 3.587 1.00 95.56 115 SER A O 1
ATOM 905 N N . ALA A 1 116 ? 6.257 9.259 2.766 1.00 96.50 116 ALA A N 1
ATOM 906 C CA . ALA A 1 116 ? 6.333 8.053 1.960 1.00 96.50 116 ALA A CA 1
ATOM 907 C C . ALA A 1 116 ? 7.782 7.631 1.733 1.00 96.50 116 ALA A C 1
ATOM 909 O O . ALA A 1 116 ? 8.686 8.458 1.567 1.00 96.50 116 ALA A O 1
ATOM 910 N N . GLU A 1 117 ? 7.984 6.325 1.672 1.00 96.81 117 GLU A N 1
ATOM 911 C CA . GLU A 1 117 ? 9.245 5.710 1.300 1.00 96.81 117 GLU A CA 1
ATOM 912 C C . GLU A 1 117 ? 9.016 4.538 0.353 1.00 96.81 117 GLU A C 1
ATOM 914 O O . GLU A 1 117 ? 7.927 3.974 0.254 1.00 96.81 117 GLU A O 1
ATOM 919 N N . ALA A 1 118 ? 10.057 4.181 -0.391 1.00 95.81 118 ALA A N 1
ATOM 920 C CA . ALA A 1 118 ? 9.983 3.084 -1.333 1.00 95.81 118 ALA A CA 1
ATOM 921 C C . ALA A 1 118 ? 11.220 2.201 -1.273 1.00 95.81 118 ALA A C 1
ATOM 923 O O . ALA A 1 118 ? 12.318 2.649 -0.951 1.00 95.81 118 ALA A O 1
ATOM 924 N N . ALA A 1 119 ? 11.059 0.944 -1.662 1.00 95.12 119 ALA A N 1
ATOM 925 C CA . ALA A 1 119 ? 12.161 0.026 -1.892 1.00 95.12 119 ALA A CA 1
ATOM 926 C C . ALA A 1 119 ? 11.900 -0.798 -3.150 1.00 95.12 119 ALA A C 1
ATOM 928 O O . ALA A 1 119 ? 10.783 -1.222 -3.454 1.00 95.12 119 ALA A O 1
ATOM 929 N N . ARG A 1 120 ? 12.963 -1.032 -3.919 1.00 94.00 120 ARG A N 1
ATOM 930 C CA . ARG A 1 120 ? 12.883 -1.832 -5.141 1.00 94.00 120 ARG A CA 1
ATOM 931 C C . ARG A 1 120 ? 13.198 -3.289 -4.834 1.00 94.00 120 ARG A C 1
ATOM 933 O O . ARG A 1 120 ? 14.270 -3.594 -4.318 1.00 94.00 120 ARG A O 1
ATOM 940 N N . TYR A 1 121 ? 12.343 -4.205 -5.274 1.00 94.44 121 TYR A N 1
ATOM 941 C CA . TYR A 1 121 ? 12.532 -5.645 -5.113 1.00 94.44 121 TYR A CA 1
ATOM 942 C C . TYR A 1 121 ? 12.591 -6.374 -6.459 1.00 94.44 121 TYR A C 1
ATOM 944 O O . TYR A 1 121 ? 12.060 -5.929 -7.480 1.00 94.44 121 TYR A O 1
ATOM 952 N N . ARG A 1 122 ? 13.274 -7.523 -6.483 1.00 93.94 122 ARG A N 1
ATOM 953 C CA . ARG A 1 122 ? 13.041 -8.559 -7.502 1.00 93.94 122 ARG A CA 1
ATOM 954 C C . ARG A 1 122 ? 11.838 -9.374 -7.036 1.00 93.94 122 ARG A C 1
ATOM 956 O O . ARG A 1 122 ? 11.826 -9.758 -5.871 1.00 93.94 122 ARG A O 1
ATOM 963 N N . ALA A 1 123 ? 10.889 -9.686 -7.919 1.00 93.56 123 ALA A N 1
ATOM 964 C CA . ALA A 1 123 ? 9.680 -10.415 -7.518 1.00 93.56 123 ALA A CA 1
ATOM 965 C C . ALA A 1 123 ? 9.998 -11.775 -6.871 1.00 93.56 123 ALA A C 1
ATOM 967 O O . ALA A 1 123 ? 9.435 -12.108 -5.838 1.00 93.56 123 ALA A O 1
ATOM 968 N N . GLY A 1 124 ? 10.980 -12.513 -7.405 1.00 94.38 124 GLY A N 1
ATOM 969 C CA . GLY A 1 124 ? 11.422 -13.776 -6.804 1.00 94.38 124 GLY A CA 1
ATOM 970 C C . GLY A 1 124 ? 12.057 -13.621 -5.415 1.00 94.38 124 GLY A C 1
ATOM 971 O O . GLY A 1 124 ? 11.836 -14.463 -4.553 1.00 94.38 124 GLY A O 1
ATOM 972 N N . SER A 1 125 ? 12.813 -12.542 -5.175 1.00 94.06 125 SER A N 1
ATOM 973 C CA . SER A 1 125 ? 13.396 -12.268 -3.851 1.00 94.06 125 SER A CA 1
ATOM 974 C C . SER A 1 125 ? 12.322 -11.871 -2.846 1.00 94.06 125 SER A C 1
ATOM 976 O O .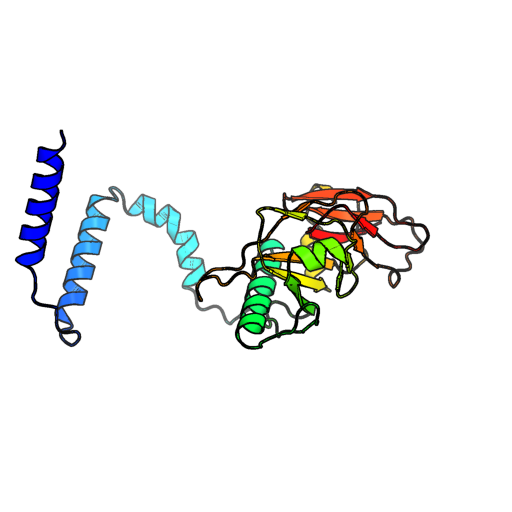 SER A 1 125 ? 12.328 -12.382 -1.736 1.00 94.06 125 SER A O 1
ATOM 978 N N . LEU A 1 126 ? 11.386 -11.011 -3.255 1.00 94.50 126 LEU A N 1
ATOM 979 C CA . LEU A 1 126 ? 10.259 -10.605 -2.422 1.00 94.50 126 LEU A CA 1
ATOM 980 C C . LEU A 1 126 ? 9.383 -11.811 -2.049 1.00 94.50 126 LEU A C 1
ATOM 982 O O . LEU A 1 126 ? 9.064 -11.995 -0.884 1.00 94.50 126 LEU A O 1
ATOM 986 N N . ARG A 1 127 ? 9.091 -12.697 -3.010 1.00 94.94 127 ARG A N 1
ATOM 987 C CA . ARG A 1 127 ? 8.379 -13.956 -2.749 1.00 94.94 127 ARG A CA 1
ATOM 988 C C . ARG A 1 127 ? 9.134 -14.869 -1.781 1.00 94.94 127 ARG A C 1
ATOM 990 O O . ARG A 1 127 ? 8.509 -15.543 -0.977 1.00 94.94 127 ARG A O 1
ATOM 997 N N . ARG A 1 128 ? 10.464 -14.941 -1.870 1.00 94.81 128 ARG A N 1
ATOM 998 C CA . ARG A 1 128 ? 11.267 -15.856 -1.043 1.00 94.81 128 ARG A CA 1
ATOM 999 C C . ARG A 1 128 ? 11.469 -15.350 0.385 1.00 94.81 128 ARG A C 1
ATOM 1001 O O . ARG A 1 128 ? 11.481 -16.160 1.300 1.00 94.81 128 ARG A O 1
ATOM 1008 N N . TYR A 1 129 ? 11.677 -14.047 0.556 1.00 94.94 129 TYR A N 1
ATOM 1009 C CA . TYR A 1 129 ? 12.150 -13.474 1.819 1.00 94.94 129 TYR A CA 1
ATOM 1010 C C . TYR A 1 129 ? 11.159 -12.512 2.478 1.00 94.94 129 TYR A C 1
ATOM 1012 O O . TYR A 1 129 ? 11.370 -12.140 3.626 1.00 94.94 129 TYR A O 1
ATOM 1020 N N . GLY A 1 130 ? 10.101 -12.098 1.779 1.00 94.50 130 GLY A N 1
ATOM 1021 C CA . GLY A 1 130 ? 9.237 -11.020 2.246 1.00 94.50 130 GLY A CA 1
ATOM 1022 C C . GLY A 1 130 ? 9.933 -9.656 2.203 1.00 94.50 130 GLY A C 1
ATOM 1023 O O . GLY A 1 130 ? 10.927 -9.458 1.490 1.00 94.50 130 GLY A O 1
ATOM 1024 N N . ALA A 1 131 ? 9.381 -8.699 2.943 1.00 94.75 131 ALA A N 1
ATOM 1025 C CA . ALA A 1 131 ? 9.930 -7.358 3.097 1.00 94.75 131 ALA A CA 1
ATOM 1026 C C . ALA A 1 131 ? 9.457 -6.701 4.398 1.00 94.75 131 ALA A C 1
ATOM 1028 O O . ALA A 1 131 ? 8.344 -6.944 4.851 1.00 94.75 131 ALA A O 1
ATOM 1029 N N . THR A 1 132 ? 10.277 -5.797 4.926 1.00 95.38 132 THR A N 1
ATOM 1030 C CA . THR A 1 132 ? 9.865 -4.827 5.944 1.00 95.38 132 THR A CA 1
ATOM 1031 C C . THR A 1 132 ? 10.090 -3.433 5.376 1.00 95.38 132 THR A C 1
ATOM 1033 O O . THR A 1 132 ? 11.182 -3.150 4.875 1.00 95.38 132 THR A O 1
ATOM 1036 N N . ILE A 1 133 ? 9.057 -2.594 5.398 1.00 94.88 133 ILE A N 1
ATOM 1037 C CA . ILE A 1 133 ? 9.092 -1.211 4.910 1.00 94.88 133 ILE A CA 1
ATOM 1038 C C . ILE A 1 133 ? 8.086 -0.383 5.712 1.00 94.88 133 ILE A C 1
ATOM 1040 O O . ILE A 1 133 ? 6.929 -0.775 5.827 1.00 94.88 133 ILE A O 1
ATOM 1044 N N . GLY A 1 134 ? 8.522 0.735 6.287 1.00 93.38 134 GLY A N 1
ATOM 1045 C CA . GLY A 1 134 ? 7.751 1.503 7.260 1.00 93.38 134 GLY A CA 1
ATOM 1046 C C . GLY A 1 134 ? 7.168 0.615 8.359 1.00 93.38 134 GLY A C 1
ATOM 1047 O O . GLY A 1 134 ? 7.864 -0.177 8.994 1.00 93.38 134 GLY A O 1
ATOM 1048 N N . GLU A 1 135 ? 5.860 0.726 8.534 1.00 93.81 135 GLU A N 1
ATOM 1049 C CA . GLU A 1 135 ? 5.041 -0.002 9.498 1.00 93.81 135 GLU A CA 1
ATOM 1050 C C . GLU A 1 135 ? 4.618 -1.396 9.000 1.00 93.81 135 GLU A C 1
ATOM 1052 O O . GLU A 1 135 ? 3.936 -2.132 9.717 1.00 93.81 135 GLU A O 1
ATOM 1057 N N . PHE A 1 136 ? 5.009 -1.772 7.779 1.00 95.31 136 PHE A N 1
ATOM 1058 C CA . PHE A 1 136 ? 4.557 -2.986 7.110 1.00 95.31 136 PHE A CA 1
ATOM 1059 C C . PHE A 1 136 ? 5.579 -4.114 7.189 1.00 95.31 136 PHE A C 1
ATOM 1061 O O . PHE A 1 136 ? 6.752 -3.955 6.840 1.00 95.31 136 PHE A O 1
ATOM 1068 N N . SER A 1 137 ? 5.091 -5.302 7.544 1.00 94.75 137 SER A N 1
ATOM 1069 C CA . SER A 1 137 ? 5.799 -6.567 7.375 1.00 94.75 137 SER A CA 1
ATOM 1070 C C . SER A 1 137 ? 5.058 -7.430 6.358 1.00 94.75 137 SER A C 1
ATOM 1072 O O . SER A 1 137 ? 3.965 -7.939 6.604 1.00 94.75 137 SER A O 1
ATOM 1074 N N . VAL A 1 138 ? 5.667 -7.569 5.185 1.00 94.75 138 VAL A N 1
ATOM 1075 C CA . VAL A 1 138 ? 5.185 -8.392 4.080 1.00 94.75 138 VAL A CA 1
ATOM 1076 C C . VAL A 1 138 ? 5.805 -9.781 4.213 1.00 94.75 138 VAL A C 1
ATOM 1078 O O . VAL A 1 138 ? 7.034 -9.898 4.153 1.00 94.75 138 VAL A O 1
ATOM 1081 N N . PRO A 1 139 ? 5.004 -10.843 4.372 1.00 94.12 139 PRO A N 1
ATOM 1082 C CA . PRO A 1 139 ? 5.542 -12.174 4.592 1.00 94.12 139 PRO A CA 1
ATOM 1083 C C . PRO A 1 139 ? 6.130 -12.781 3.309 1.00 94.12 139 PRO A C 1
ATOM 1085 O O . PRO A 1 139 ? 5.831 -12.342 2.191 1.00 94.12 139 PRO A O 1
ATOM 1088 N N . PRO A 1 140 ? 6.954 -13.833 3.440 1.00 94.19 140 PRO A N 1
ATOM 1089 C CA . PRO A 1 140 ? 7.279 -14.711 2.326 1.00 94.19 140 PRO A CA 1
ATOM 1090 C C . PRO A 1 140 ? 6.020 -15.326 1.695 1.00 94.19 140 PRO A C 1
ATOM 1092 O O . PRO A 1 140 ? 4.968 -15.437 2.317 1.00 94.19 140 PRO A O 1
ATOM 1095 N N . GLY A 1 141 ? 6.147 -15.770 0.448 1.00 92.44 141 GLY A N 1
ATOM 1096 C CA . GLY A 1 141 ? 5.093 -16.462 -0.295 1.00 92.44 141 GLY A CA 1
ATOM 1097 C C . GLY A 1 141 ? 4.263 -15.565 -1.210 1.00 92.44 141 GLY A C 1
ATOM 1098 O O . GLY A 1 141 ? 3.552 -16.092 -2.063 1.00 92.44 141 GLY A O 1
ATOM 1099 N N . ILE A 1 142 ? 4.398 -14.238 -1.119 1.00 91.88 142 ILE A N 1
ATOM 1100 C CA . ILE A 1 142 ? 3.599 -13.323 -1.938 1.00 91.88 142 ILE A CA 1
ATOM 1101 C C . ILE A 1 142 ? 3.895 -13.427 -3.441 1.00 91.88 142 ILE A C 1
ATOM 1103 O O . ILE A 1 142 ? 5.048 -13.557 -3.870 1.00 91.88 142 ILE A O 1
ATOM 1107 N N . VAL A 1 143 ? 2.847 -13.342 -4.264 1.00 92.31 143 VAL A N 1
ATOM 1108 C CA . VAL A 1 143 ? 2.932 -13.463 -5.726 1.00 92.31 143 VAL A CA 1
ATOM 1109 C C . VAL A 1 143 ? 2.360 -12.219 -6.396 1.00 92.31 143 VAL A C 1
ATOM 1111 O O . VAL A 1 143 ? 1.219 -11.840 -6.167 1.00 92.31 143 VAL A O 1
ATOM 1114 N N . ALA A 1 144 ? 3.148 -11.591 -7.266 1.00 92.00 144 ALA A N 1
ATOM 1115 C CA . ALA A 1 144 ? 2.701 -10.447 -8.053 1.00 92.00 144 ALA A CA 1
ATOM 1116 C C . ALA A 1 144 ? 1.853 -10.872 -9.259 1.00 92.00 144 ALA A C 1
ATOM 1118 O O . ALA A 1 144 ? 2.277 -11.732 -10.039 1.00 92.00 144 ALA A O 1
ATOM 1119 N N . HIS A 1 145 ? 0.703 -10.219 -9.437 1.00 90.69 145 HIS A N 1
ATOM 1120 C CA . HIS A 1 145 ? -0.204 -10.425 -10.559 1.00 90.69 145 HIS A CA 1
ATOM 1121 C C . HIS A 1 145 ? -0.586 -9.089 -11.240 1.00 90.69 145 HIS A C 1
ATOM 1123 O O . HIS A 1 145 ? -1.101 -8.183 -10.577 1.00 90.69 145 HIS A O 1
ATOM 1129 N N . PRO A 1 146 ? -0.361 -8.938 -12.562 1.00 90.81 146 PRO A N 1
ATOM 1130 C CA . PRO A 1 146 ? 0.346 -9.872 -13.446 1.00 90.81 146 PRO A CA 1
ATOM 1131 C C . PRO A 1 146 ? 1.827 -10.028 -13.059 1.00 90.81 146 PRO A C 1
ATOM 1133 O O . PRO A 1 146 ? 2.394 -9.182 -12.364 1.00 90.81 146 PRO A O 1
ATOM 1136 N N . HIS A 1 147 ? 2.468 -11.111 -13.515 1.00 90.50 147 HIS A N 1
ATOM 1137 C CA . HIS A 1 147 ? 3.873 -11.366 -13.190 1.00 90.50 147 HIS A CA 1
ATOM 1138 C C . HIS A 1 147 ? 4.779 -10.248 -13.722 1.00 90.50 147 HIS A C 1
ATOM 1140 O O . HIS A 1 147 ? 4.758 -9.910 -14.906 1.00 90.50 147 HIS A O 1
ATOM 1146 N N . VAL A 1 148 ? 5.637 -9.714 -12.853 1.00 91.69 148 VAL A N 1
ATOM 1147 C CA . VAL A 1 148 ? 6.634 -8.697 -13.203 1.00 91.69 148 VAL A CA 1
ATOM 1148 C C . VAL A 1 148 ? 7.997 -9.063 -12.631 1.00 91.69 148 VAL A C 1
ATOM 1150 O O . VAL A 1 148 ? 8.109 -9.644 -11.557 1.00 91.69 148 VAL A O 1
ATOM 1153 N N . LYS A 1 149 ? 9.078 -8.685 -13.326 1.00 92.00 149 LYS A N 1
ATOM 1154 C CA . LYS A 1 149 ? 10.451 -8.997 -12.880 1.00 92.00 149 LYS A CA 1
ATOM 1155 C C . LYS A 1 149 ? 10.872 -8.184 -11.651 1.00 92.00 149 LYS A C 1
ATOM 1157 O O . LYS A 1 149 ? 11.686 -8.639 -10.840 1.00 92.00 149 LYS A O 1
ATOM 1162 N N . ARG A 1 150 ? 10.393 -6.941 -11.551 1.00 91.75 150 ARG A N 1
ATOM 1163 C CA . ARG A 1 150 ? 10.801 -5.967 -10.533 1.00 91.75 150 ARG A CA 1
ATOM 1164 C C . ARG A 1 150 ? 9.589 -5.197 -10.038 1.00 91.75 150 ARG A C 1
ATOM 1166 O O . ARG A 1 150 ? 8.769 -4.774 -10.847 1.00 91.75 150 ARG A O 1
ATOM 1173 N N . LEU A 1 151 ? 9.543 -4.992 -8.732 1.00 93.50 151 LEU A N 1
ATOM 1174 C CA . LEU A 1 151 ? 8.500 -4.239 -8.052 1.00 93.50 151 LEU A CA 1
ATOM 1175 C C . LEU A 1 151 ? 9.127 -3.041 -7.355 1.00 93.50 151 LEU A C 1
ATOM 1177 O O . LEU A 1 151 ? 10.245 -3.142 -6.840 1.00 93.50 151 LEU A O 1
ATOM 1181 N N . LEU A 1 152 ? 8.403 -1.933 -7.338 1.00 94.06 152 LEU A N 1
ATOM 1182 C CA . LEU A 1 152 ? 8.624 -0.855 -6.392 1.00 94.06 152 LEU A CA 1
ATOM 1183 C C . LEU A 1 152 ? 7.546 -0.983 -5.321 1.00 94.06 152 LEU A C 1
ATOM 1185 O O . LEU A 1 152 ? 6.364 -0.899 -5.640 1.00 94.06 152 LEU A O 1
ATOM 1189 N N . VAL A 1 153 ? 7.961 -1.257 -4.092 1.00 95.88 153 VAL A N 1
ATOM 1190 C CA . VAL A 1 153 ? 7.073 -1.318 -2.929 1.00 95.88 153 VAL A CA 1
ATOM 1191 C C . VAL A 1 153 ? 7.115 0.053 -2.284 1.00 95.88 153 VAL A C 1
ATOM 1193 O O . VAL A 1 153 ? 8.211 0.561 -2.042 1.00 95.88 153 VAL A O 1
ATOM 1196 N N . VAL A 1 154 ? 5.953 0.653 -2.071 1.00 96.50 154 VAL A N 1
ATOM 1197 C CA . VAL A 1 154 ? 5.796 1.996 -1.518 1.00 96.50 154 VAL A CA 1
ATOM 1198 C C . VAL A 1 154 ? 5.005 1.879 -0.225 1.00 96.50 154 VAL A C 1
ATOM 1200 O O . VAL A 1 154 ? 3.897 1.344 -0.242 1.00 96.50 154 VAL A O 1
ATOM 1203 N N . SER A 1 155 ? 5.596 2.369 0.861 1.00 96.81 155 SER A N 1
ATOM 1204 C CA . SER A 1 155 ? 4.902 2.639 2.117 1.00 96.81 155 SER A CA 1
ATOM 1205 C C . SER A 1 155 ? 4.587 4.128 2.177 1.00 96.81 155 SER A C 1
ATOM 1207 O O . SER A 1 155 ? 5.444 4.953 1.843 1.00 96.81 155 SER A O 1
ATOM 1209 N N . GLN A 1 156 ? 3.374 4.477 2.584 1.00 95.94 156 GLN A N 1
ATOM 1210 C CA . GLN A 1 156 ? 2.963 5.859 2.795 1.00 95.94 156 GLN A CA 1
ATOM 1211 C C . GLN A 1 156 ? 2.144 5.995 4.075 1.00 95.94 156 GLN A C 1
ATOM 1213 O O . GLN A 1 156 ? 1.341 5.131 4.402 1.00 95.94 156 GLN A O 1
ATOM 1218 N N . ASN A 1 157 ? 2.313 7.110 4.768 1.00 95.88 157 ASN A N 1
ATOM 1219 C CA . ASN A 1 157 ? 1.526 7.503 5.924 1.00 95.88 157 ASN A CA 1
ATOM 1220 C C . ASN A 1 157 ? 0.833 8.821 5.580 1.00 95.88 157 ASN A C 1
ATOM 1222 O O . ASN A 1 157 ? 1.496 9.822 5.296 1.00 95.88 157 ASN A O 1
ATOM 1226 N N . LEU A 1 158 ? -0.500 8.808 5.552 1.00 94.56 158 LEU A N 1
ATOM 1227 C CA . LEU A 1 158 ? -1.292 9.942 5.080 1.00 94.56 158 LEU A CA 1
ATOM 1228 C C . LEU A 1 158 ? -1.414 11.069 6.107 1.00 94.56 158 LEU A C 1
ATOM 1230 O O . LEU A 1 158 ? -1.829 12.168 5.735 1.00 94.56 158 LEU A O 1
ATOM 1234 N N . GLY A 1 159 ? -1.078 10.823 7.377 1.00 92.25 159 GLY A N 1
ATOM 1235 C CA . GLY A 1 159 ? -1.164 11.825 8.435 1.00 92.25 159 GLY A CA 1
ATOM 1236 C C . GLY A 1 159 ? -2.528 12.521 8.449 1.00 92.25 159 GLY A C 1
ATOM 1237 O O . GLY A 1 159 ? -3.569 11.876 8.574 1.00 92.25 159 GLY A O 1
ATOM 1238 N N . ASN A 1 160 ? -2.537 13.837 8.246 1.00 88.25 160 ASN A N 1
ATOM 1239 C CA . ASN A 1 160 ? -3.761 14.646 8.253 1.00 88.25 160 ASN A CA 1
ATOM 1240 C C . ASN A 1 160 ? -4.708 14.367 7.070 1.00 88.25 160 ASN A C 1
ATOM 1242 O O . ASN A 1 160 ? -5.886 14.701 7.154 1.00 88.25 160 ASN A O 1
ATOM 1246 N N . LEU A 1 161 ? -4.229 13.745 5.985 1.00 91.19 161 LEU A N 1
ATOM 1247 C CA . LEU A 1 161 ? -5.063 13.349 4.841 1.00 91.19 161 LEU A CA 1
ATOM 1248 C C . LEU A 1 161 ? -5.806 12.024 5.068 1.00 91.19 161 LEU A C 1
ATOM 1250 O O . LEU A 1 161 ? -6.474 11.523 4.169 1.00 91.19 161 LEU A O 1
ATOM 1254 N N . SER A 1 162 ? -5.730 11.458 6.272 1.00 91.62 162 SER A N 1
ATOM 1255 C CA . SER A 1 162 ? -6.485 10.255 6.643 1.00 91.62 162 SER A CA 1
ATOM 1256 C C . SER A 1 162 ? -8.002 10.458 6.576 1.00 91.62 162 SER A C 1
ATOM 1258 O O . SER A 1 162 ? -8.735 9.512 6.304 1.00 91.62 162 SER A O 1
ATOM 1260 N N . SER A 1 163 ? -8.476 11.698 6.738 1.00 88.81 163 SER A N 1
ATOM 1261 C CA . SER A 1 163 ? -9.896 12.062 6.626 1.00 88.81 163 SER A CA 1
ATOM 1262 C C . SER A 1 163 ? -10.502 11.787 5.245 1.00 88.81 163 SER A C 1
ATOM 1264 O O . SER A 1 163 ? -11.719 11.662 5.128 1.00 88.81 163 SER A O 1
ATOM 1266 N N . LEU A 1 164 ? -9.676 11.615 4.204 1.00 88.62 164 LEU A N 1
ATOM 1267 C CA . LEU A 1 164 ? -10.133 11.214 2.868 1.00 88.62 164 LEU A CA 1
ATOM 1268 C C . LEU A 1 164 ? -10.796 9.832 2.852 1.00 88.62 164 LEU A C 1
ATOM 1270 O O . LEU A 1 164 ? -11.585 9.534 1.959 1.00 88.62 164 LEU A O 1
ATOM 1274 N N . TYR A 1 165 ? -10.497 8.996 3.843 1.00 88.31 165 TYR A N 1
ATOM 1275 C CA . TYR A 1 165 ? -11.069 7.661 3.971 1.00 88.31 165 TYR A CA 1
ATOM 1276 C C . TYR A 1 165 ? -12.347 7.628 4.817 1.00 88.31 16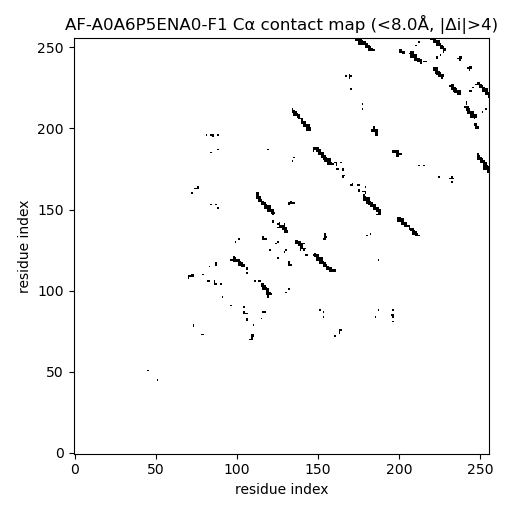5 TYR A C 1
ATOM 1278 O O . TYR A 1 165 ? -13.089 6.650 4.757 1.00 88.31 165 TYR A O 1
ATOM 1286 N N . SER A 1 166 ? -12.662 8.700 5.550 1.00 82.06 166 SER A N 1
ATOM 1287 C CA . SER A 1 166 ? -13.828 8.757 6.444 1.00 82.06 166 SER A CA 1
ATOM 1288 C C . SER A 1 166 ? -15.174 8.696 5.712 1.00 82.06 166 SER A C 1
ATOM 1290 O O . SER A 1 166 ? -16.177 8.332 6.312 1.00 82.06 166 SER A O 1
ATOM 1292 N N . SER A 1 167 ? -15.215 9.045 4.423 1.00 74.12 167 SER A N 1
ATOM 1293 C CA . SER A 1 167 ? -16.434 9.038 3.601 1.00 74.12 167 SER A CA 1
ATOM 1294 C C . SER A 1 167 ? -16.699 7.712 2.876 1.00 74.12 167 SER A C 1
ATOM 1296 O O . SER A 1 167 ? -17.703 7.601 2.171 1.00 74.12 167 SER A O 1
ATOM 1298 N N . HIS A 1 168 ? -15.830 6.702 3.017 1.00 71.94 168 HIS A N 1
ATOM 1299 C CA . HIS A 1 168 ? -16.054 5.400 2.386 1.00 71.94 168 HIS A CA 1
ATOM 1300 C C . HIS A 1 168 ? -17.265 4.707 3.024 1.00 71.94 168 HIS A C 1
ATOM 1302 O O . HIS A 1 168 ? -17.284 4.466 4.228 1.00 71.94 168 HIS A O 1
ATOM 1308 N N . ALA A 1 169 ? -18.264 4.355 2.206 1.00 58.62 169 ALA A N 1
ATOM 1309 C CA . ALA A 1 169 ? -19.572 3.861 2.655 1.00 58.62 169 ALA A CA 1
ATOM 1310 C C . ALA A 1 169 ? -19.499 2.670 3.629 1.00 58.62 169 ALA A C 1
ATOM 1312 O O . ALA A 1 169 ? -20.323 2.552 4.528 1.00 58.62 169 ALA A O 1
ATOM 1313 N N . ASN A 1 170 ? -18.482 1.820 3.489 1.00 61.88 170 ASN A N 1
ATOM 1314 C CA . ASN A 1 170 ? -18.293 0.624 4.311 1.00 61.88 170 ASN A CA 1
ATOM 1315 C C . ASN A 1 170 ? -17.546 0.884 5.641 1.00 61.88 170 ASN A C 1
ATOM 1317 O O . ASN A 1 170 ? -17.399 -0.035 6.440 1.00 61.88 170 ASN A O 1
ATOM 1321 N N . VAL A 1 171 ? -17.088 2.117 5.893 1.00 73.94 171 VAL A N 1
ATOM 1322 C CA . VAL A 1 171 ? -16.612 2.582 7.216 1.00 73.94 171 VAL A CA 1
ATOM 1323 C C . VAL A 1 171 ? -17.754 3.234 8.009 1.00 73.94 171 VAL A C 1
ATOM 1325 O O . VAL A 1 171 ? -17.583 3.571 9.176 1.00 73.94 171 VAL A O 1
ATOM 1328 N N . ALA A 1 172 ? -18.940 3.408 7.410 1.00 70.19 172 ALA A N 1
ATOM 1329 C CA . ALA A 1 172 ? -20.073 4.049 8.070 1.00 70.19 172 ALA A CA 1
ATOM 1330 C C . ALA A 1 172 ? -20.425 3.339 9.390 1.00 70.19 172 ALA A C 1
ATOM 1332 O O . ALA A 1 172 ? -20.747 2.153 9.408 1.00 70.19 172 ALA A O 1
ATOM 1333 N N . GLY A 1 173 ? -20.361 4.087 10.493 1.00 81.50 173 GLY A N 1
ATOM 1334 C CA . GLY A 1 173 ? -20.554 3.572 11.853 1.00 81.50 173 GLY A CA 1
ATOM 1335 C C . GLY A 1 173 ? -19.268 3.429 12.670 1.00 81.50 173 GLY A C 1
ATOM 1336 O O . GLY A 1 173 ? -19.363 3.189 13.868 1.00 81.50 173 GLY A O 1
ATOM 1337 N N . PHE A 1 174 ? -18.102 3.632 12.054 1.00 87.06 174 PHE A N 1
ATOM 1338 C CA . PHE A 1 174 ? -16.805 3.647 12.721 1.00 87.06 174 PHE A CA 1
ATOM 1339 C C . PHE A 1 174 ? -16.084 4.986 12.534 1.00 87.06 174 PHE A C 1
ATOM 1341 O O . PHE A 1 174 ? -16.213 5.642 11.498 1.00 87.06 174 PHE A O 1
ATOM 1348 N N . GLU A 1 175 ? -15.276 5.371 13.519 1.00 88.88 175 GLU A N 1
ATOM 1349 C CA . GLU A 1 175 ? -14.392 6.535 13.429 1.00 88.88 175 GLU A CA 1
ATOM 1350 C C . GLU A 1 175 ? -12.948 6.094 13.163 1.00 88.88 175 GLU A C 1
ATOM 1352 O O . GLU A 1 175 ? -12.438 5.190 13.821 1.00 88.88 175 GLU A O 1
ATOM 1357 N N . ILE A 1 176 ? -12.265 6.738 12.208 1.00 90.06 176 ILE A N 1
ATOM 1358 C CA . ILE A 1 176 ? -10.833 6.510 11.971 1.00 90.06 176 ILE A CA 1
ATOM 1359 C C . ILE A 1 176 ? -10.036 7.184 13.084 1.00 90.06 176 ILE A C 1
ATOM 1361 O O . ILE A 1 176 ? -10.058 8.404 13.222 1.00 90.06 176 ILE A O 1
ATOM 1365 N N . VAL A 1 177 ? -9.275 6.387 13.829 1.00 90.69 177 VAL A N 1
ATOM 1366 C CA . VAL A 1 177 ? -8.533 6.843 15.010 1.00 90.69 177 VAL A CA 1
ATOM 1367 C C . VAL A 1 177 ? -7.022 6.629 14.920 1.00 90.69 177 VAL A C 1
ATOM 1369 O O . VAL A 1 177 ? -6.304 6.696 15.918 1.00 90.69 177 VAL A O 1
ATOM 1372 N N . SER A 1 178 ? -6.513 6.360 13.723 1.00 91.62 178 SER A N 1
ATOM 1373 C CA . SER A 1 178 ? -5.085 6.372 13.404 1.00 91.62 178 SER A CA 1
ATOM 1374 C C . SER A 1 178 ? -4.837 7.148 12.115 1.00 91.62 178 SER A C 1
ATOM 1376 O O . SER A 1 178 ? -5.757 7.315 11.313 1.00 91.62 178 SER A O 1
ATOM 1378 N N . PRO A 1 179 ? -3.581 7.531 11.832 1.00 93.62 179 PRO A N 1
ATOM 1379 C CA . PRO A 1 179 ? -3.190 7.803 10.461 1.00 93.62 179 PRO A CA 1
ATOM 1380 C C . PRO A 1 179 ? -3.512 6.598 9.566 1.00 93.62 179 PRO A C 1
ATOM 1382 O O . PRO A 1 179 ? -3.332 5.449 9.982 1.00 93.62 179 PRO A O 1
ATOM 1385 N N . VAL A 1 180 ? -3.984 6.858 8.350 1.00 94.44 180 VAL A N 1
ATOM 1386 C CA . VAL A 1 180 ? -4.154 5.847 7.308 1.00 94.44 180 VAL A CA 1
ATOM 1387 C C . VAL A 1 180 ? -2.783 5.552 6.708 1.00 94.44 180 VAL A C 1
ATOM 1389 O O . VAL A 1 180 ? -2.067 6.461 6.276 1.00 94.44 180 VAL A O 1
ATOM 1392 N N . LEU A 1 181 ? -2.415 4.276 6.684 1.00 95.44 181 LEU A N 1
ATOM 1393 C CA . LEU A 1 181 ? -1.154 3.783 6.146 1.00 95.44 181 LEU A CA 1
ATOM 1394 C C . LEU A 1 181 ? -1.417 3.041 4.838 1.00 95.44 181 LEU A C 1
ATOM 1396 O O . LEU A 1 181 ? -2.293 2.189 4.786 1.00 95.44 181 LEU A O 1
ATOM 1400 N N . GLY A 1 182 ? -0.661 3.332 3.786 1.00 95.50 182 GLY A N 1
ATOM 1401 C CA . GLY A 1 182 ? -0.782 2.685 2.482 1.00 95.50 182 GLY A CA 1
ATOM 1402 C C . GLY A 1 182 ? 0.415 1.798 2.164 1.00 95.50 182 GLY A C 1
ATOM 1403 O O . GLY A 1 182 ? 1.559 2.227 2.307 1.00 95.50 182 GLY A O 1
ATOM 1404 N N . LEU A 1 183 ? 0.146 0.592 1.666 1.00 96.38 183 LEU A N 1
ATOM 1405 C CA . LEU A 1 183 ? 1.146 -0.311 1.104 1.00 96.38 183 LEU A CA 1
ATOM 1406 C C . LEU A 1 183 ? 0.769 -0.660 -0.331 1.00 96.38 183 LEU A C 1
ATOM 1408 O O . LE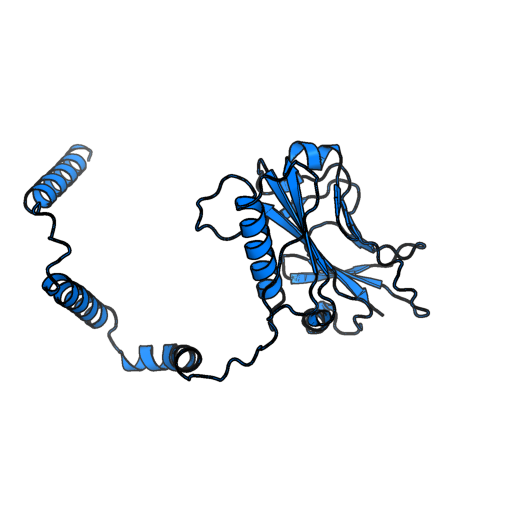U A 1 183 ? -0.179 -1.406 -0.585 1.00 96.38 183 LEU A O 1
ATOM 1412 N N . LEU A 1 184 ? 1.548 -0.144 -1.278 1.00 95.56 184 LEU A N 1
ATOM 1413 C CA . LEU A 1 184 ? 1.252 -0.251 -2.703 1.00 95.56 184 LEU A CA 1
ATOM 1414 C C . LEU A 1 184 ? 2.450 -0.814 -3.466 1.00 95.56 184 LEU A C 1
ATOM 1416 O O . LEU A 1 184 ? 3.613 -0.545 -3.161 1.00 95.56 184 LEU A O 1
ATOM 1420 N N . PHE A 1 185 ? 2.157 -1.608 -4.492 1.00 95.06 185 PHE A N 1
ATOM 1421 C CA . PHE A 1 185 ? 3.158 -2.298 -5.296 1.00 95.06 185 PHE A CA 1
ATOM 1422 C C . PHE A 1 185 ? 3.041 -1.826 -6.736 1.00 95.06 185 PHE A C 1
ATOM 1424 O O . PHE A 1 185 ? 1.968 -1.885 -7.326 1.00 95.06 185 PHE A O 1
ATOM 1431 N N . TYR A 1 186 ? 4.148 -1.399 -7.331 1.00 93.38 186 TYR A N 1
ATOM 1432 C CA . TYR A 1 186 ? 4.171 -0.880 -8.694 1.00 93.38 186 TYR A CA 1
ATOM 1433 C C . TYR A 1 186 ? 5.135 -1.661 -9.570 1.00 93.38 186 TYR A C 1
ATOM 1435 O O . TYR A 1 186 ? 6.175 -2.148 -9.117 1.00 93.38 186 TYR A O 1
ATOM 1443 N N . ASN A 1 187 ? 4.823 -1.745 -10.860 1.00 90.44 187 ASN A N 1
ATOM 1444 C CA . ASN A 1 187 ? 5.747 -2.313 -11.827 1.00 90.44 187 ASN A CA 1
ATOM 1445 C C . ASN A 1 187 ? 7.000 -1.431 -11.949 1.00 90.44 187 ASN A C 1
ATOM 1447 O O . ASN A 1 187 ? 6.925 -0.282 -12.378 1.00 90.44 187 ASN A O 1
ATOM 1451 N N . ALA A 1 188 ? 8.159 -2.001 -11.620 1.00 85.56 188 ALA A N 1
ATOM 1452 C CA . ALA A 1 188 ? 9.468 -1.367 -11.768 1.00 85.56 188 ALA A CA 1
ATOM 1453 C C . ALA A 1 188 ? 10.313 -2.024 -12.873 1.00 85.56 188 ALA A C 1
ATOM 1455 O O . ALA A 1 188 ? 11.540 -1.879 -12.910 1.00 85.56 188 ALA A O 1
ATOM 1456 N N . ALA A 1 189 ? 9.693 -2.813 -13.756 1.00 76.88 189 ALA A N 1
ATOM 1457 C CA . ALA A 1 189 ? 10.321 -3.190 -15.013 1.00 76.88 189 ALA A CA 1
ATOM 1458 C C . ALA A 1 189 ? 10.574 -1.926 -15.847 1.00 76.88 189 ALA A C 1
ATOM 1460 O O . ALA A 1 189 ? 9.879 -0.926 -15.687 1.00 76.88 189 ALA A O 1
ATOM 1461 N N . VAL A 1 190 ? 11.599 -1.962 -16.700 1.00 63.47 190 VAL A N 1
ATOM 1462 C CA . VAL A 1 190 ? 12.016 -0.832 -17.542 1.00 63.47 190 VAL A CA 1
ATOM 1463 C C . VAL A 1 190 ? 10.858 -0.457 -18.466 1.00 63.47 190 VAL A C 1
ATOM 1465 O O . VAL A 1 190 ? 10.691 -1.036 -19.532 1.00 63.47 190 VAL A O 1
ATOM 1468 N N . ALA A 1 191 ? 10.017 0.461 -18.010 1.00 56.06 191 ALA A N 1
ATOM 1469 C CA . ALA A 1 191 ? 8.932 1.028 -18.781 1.00 56.06 191 ALA A CA 1
ATOM 1470 C C . ALA A 1 191 ? 9.413 2.350 -19.406 1.00 56.06 191 ALA A C 1
ATOM 1472 O O . ALA A 1 191 ? 10.276 3.015 -18.809 1.00 56.06 191 ALA A O 1
ATOM 1473 N N . PRO A 1 192 ? 8.893 2.738 -20.587 1.00 58.16 192 PRO A N 1
ATOM 1474 C CA . PRO A 1 192 ? 9.252 3.988 -21.253 1.00 58.16 192 PRO A CA 1
ATOM 1475 C C . PRO A 1 192 ? 9.190 5.183 -20.295 1.00 58.16 192 PRO A C 1
ATOM 1477 O O . PRO A 1 192 ? 8.371 5.213 -19.375 1.00 58.16 192 PRO A O 1
ATOM 1480 N N . ARG A 1 193 ? 10.040 6.196 -20.503 1.00 57.06 193 ARG A N 1
ATOM 1481 C CA . ARG A 1 193 ? 10.181 7.353 -19.591 1.00 57.06 193 ARG A CA 1
ATOM 1482 C C . ARG A 1 193 ? 8.843 8.043 -19.263 1.00 57.06 193 ARG A C 1
ATOM 1484 O O . ARG A 1 193 ? 8.700 8.572 -18.165 1.00 57.06 193 ARG A O 1
ATOM 1491 N N . ASN A 1 194 ? 7.865 7.935 -20.164 1.00 58.66 194 ASN A N 1
ATOM 1492 C CA . ASN A 1 194 ? 6.559 8.591 -20.095 1.00 58.66 194 ASN A CA 1
ATOM 1493 C C . ASN A 1 194 ? 5.412 7.680 -19.617 1.00 58.66 194 ASN A C 1
ATOM 1495 O O . ASN A 1 194 ? 4.258 8.090 -19.661 1.00 58.66 194 ASN A O 1
ATOM 1499 N N . SER A 1 195 ? 5.682 6.445 -19.181 1.00 63.38 195 SER A N 1
ATOM 1500 C CA . SER A 1 195 ? 4.630 5.577 -18.642 1.00 63.38 195 SER A CA 1
ATOM 1501 C C . SER A 1 195 ? 4.336 5.915 -17.178 1.00 63.38 195 SER A C 1
ATOM 1503 O O . SER A 1 195 ? 5.266 5.936 -16.363 1.00 63.38 195 SER A O 1
ATOM 1505 N N . SER A 1 196 ? 3.059 6.101 -16.837 1.00 67.38 196 SER A N 1
ATOM 1506 C CA . SER A 1 196 ? 2.602 6.186 -15.445 1.00 67.38 196 SER A CA 1
ATOM 1507 C C . SER A 1 196 ? 2.932 4.911 -14.666 1.00 67.38 196 SER A C 1
ATOM 1509 O O . SER A 1 196 ? 3.025 3.819 -15.240 1.00 67.38 196 SER A O 1
ATOM 1511 N N . ALA A 1 197 ? 3.105 5.048 -13.350 1.00 79.12 197 ALA A N 1
ATOM 1512 C CA . ALA A 1 197 ? 3.259 3.902 -12.466 1.00 79.12 197 ALA A CA 1
ATOM 1513 C C . ALA A 1 197 ? 2.006 3.014 -12.542 1.00 79.12 197 ALA A C 1
ATOM 1515 O O . ALA A 1 197 ? 0.890 3.475 -12.312 1.00 79.12 197 ALA A O 1
ATOM 1516 N N . LYS A 1 198 ? 2.183 1.733 -12.881 1.00 87.06 198 LYS A N 1
ATOM 1517 C CA . LYS A 1 198 ? 1.082 0.765 -12.900 1.00 87.06 198 LYS A CA 1
ATOM 1518 C C . LYS A 1 198 ? 1.097 -0.039 -11.611 1.00 87.06 198 LYS A C 1
ATOM 1520 O O . LYS A 1 198 ? 2.095 -0.713 -11.336 1.00 87.06 198 LYS A O 1
ATOM 1525 N N . ILE A 1 199 ? -0.003 0.030 -10.868 1.00 90.31 199 ILE A N 1
ATOM 1526 C CA . ILE A 1 199 ? -0.209 -0.785 -9.675 1.00 90.31 199 ILE A CA 1
ATOM 1527 C C . ILE A 1 199 ? -0.233 -2.274 -10.044 1.00 90.31 199 ILE A C 1
ATOM 1529 O O . ILE A 1 199 ? -0.728 -2.672 -11.103 1.00 90.31 199 ILE A O 1
ATOM 1533 N N . ILE A 1 200 ? 0.354 -3.090 -9.182 1.00 92.19 200 ILE A N 1
ATOM 1534 C CA . ILE A 1 200 ? 0.443 -4.539 -9.294 1.00 92.19 200 ILE A CA 1
ATOM 1535 C C . ILE A 1 200 ? -0.263 -5.131 -8.087 1.00 92.19 200 ILE A C 1
ATOM 1537 O O . ILE A 1 200 ? 0.045 -4.785 -6.949 1.00 92.19 200 ILE A O 1
ATOM 1541 N N . ARG A 1 201 ? -1.207 -6.037 -8.342 1.00 90.44 201 ARG A N 1
ATOM 1542 C CA . ARG A 1 201 ? -1.889 -6.758 -7.273 1.00 90.44 201 ARG A CA 1
ATOM 1543 C C . ARG A 1 201 ? -0.940 -7.800 -6.701 1.00 90.44 201 ARG A C 1
ATOM 1545 O O . ARG A 1 201 ? -0.154 -8.408 -7.434 1.00 90.44 201 ARG A O 1
ATOM 1552 N N . ILE A 1 202 ? -1.023 -8.005 -5.397 1.00 90.56 202 ILE A N 1
ATOM 1553 C CA . ILE A 1 202 ? -0.289 -9.054 -4.707 1.00 90.56 202 ILE A CA 1
ATOM 1554 C C . ILE A 1 202 ? -1.294 -10.085 -4.224 1.00 90.56 202 ILE A C 1
ATOM 1556 O O . ILE A 1 202 ? -2.288 -9.739 -3.598 1.00 90.56 202 ILE A O 1
ATOM 1560 N N . LEU A 1 203 ? -1.021 -11.342 -4.543 1.00 88.44 203 LEU A N 1
ATOM 1561 C CA . LEU A 1 203 ? -1.738 -12.490 -4.023 1.00 88.44 203 LEU A CA 1
ATOM 1562 C C . LEU A 1 203 ? -0.950 -13.031 -2.835 1.00 88.44 203 LEU A C 1
ATOM 1564 O O . LEU A 1 203 ? 0.253 -13.301 -2.945 1.00 88.44 203 LEU A O 1
ATOM 1568 N N . VAL A 1 204 ? -1.633 -13.164 -1.707 1.00 82.94 204 VAL A N 1
ATOM 1569 C CA . VAL A 1 204 ? -1.080 -13.676 -0.459 1.00 82.94 204 VAL A CA 1
ATOM 1570 C C . VAL A 1 204 ? -1.502 -15.135 -0.316 1.00 82.94 204 VAL A C 1
ATOM 1572 O O . VAL A 1 204 ? -2.683 -15.445 -0.412 1.00 82.94 204 VAL A O 1
ATOM 1575 N N . ALA A 1 205 ? -0.530 -16.038 -0.164 1.00 72.44 205 ALA A N 1
ATOM 1576 C CA . ALA A 1 205 ? -0.791 -17.478 -0.191 1.00 72.44 205 ALA A CA 1
ATOM 1577 C C . ALA A 1 205 ? -1.261 -18.036 1.162 1.00 72.44 205 ALA A C 1
ATOM 1579 O O . ALA A 1 205 ? -2.186 -18.837 1.194 1.00 72.44 205 ALA A O 1
ATOM 1580 N N . GLU A 1 206 ? -0.615 -17.634 2.261 1.00 77.06 206 GLU A N 1
ATOM 1581 C CA . GLU A 1 206 ? -0.827 -18.253 3.582 1.00 77.06 206 GLU A CA 1
ATOM 1582 C C . GLU A 1 206 ? -0.822 -17.217 4.708 1.00 77.06 206 GLU A C 1
ATOM 1584 O O . GLU A 1 206 ? -1.782 -17.108 5.461 1.00 77.06 206 GLU A O 1
ATOM 1589 N N . ASN A 1 207 ? 0.254 -16.432 4.816 1.00 86.75 207 ASN A N 1
ATOM 1590 C CA . ASN A 1 207 ? 0.436 -15.489 5.918 1.00 86.75 207 ASN A CA 1
ATOM 1591 C C . ASN A 1 207 ? 0.001 -14.075 5.517 1.00 86.75 207 ASN A C 1
ATOM 1593 O O . ASN A 1 207 ? 0.419 -13.629 4.449 1.00 86.75 207 ASN A O 1
ATOM 1597 N N . PRO A 1 208 ? -0.754 -13.347 6.355 1.00 90.25 208 PRO A N 1
ATOM 1598 C CA . PRO A 1 208 ? -1.186 -11.985 6.059 1.00 90.25 208 PRO A CA 1
ATOM 1599 C C . PRO A 1 208 ? -0.033 -10.974 6.137 1.00 90.25 208 PRO A C 1
ATOM 1601 O O . PRO A 1 208 ? 0.951 -11.156 6.862 1.00 90.25 208 PRO A O 1
ATOM 1604 N N . VAL A 1 209 ? -0.177 -9.873 5.404 1.00 92.00 209 VAL A N 1
ATOM 1605 C CA . VAL A 1 209 ? 0.606 -8.653 5.612 1.00 92.00 209 VAL A CA 1
ATOM 1606 C C . VAL A 1 209 ? 0.263 -8.098 6.988 1.00 92.00 209 VAL A C 1
ATOM 1608 O O . VAL A 1 209 ? -0.908 -7.954 7.336 1.00 92.00 209 VAL A O 1
ATOM 1611 N N . ARG A 1 210 ? 1.292 -7.775 7.772 1.00 93.50 210 ARG A N 1
ATOM 1612 C CA . ARG A 1 210 ? 1.123 -7.168 9.093 1.00 93.50 210 ARG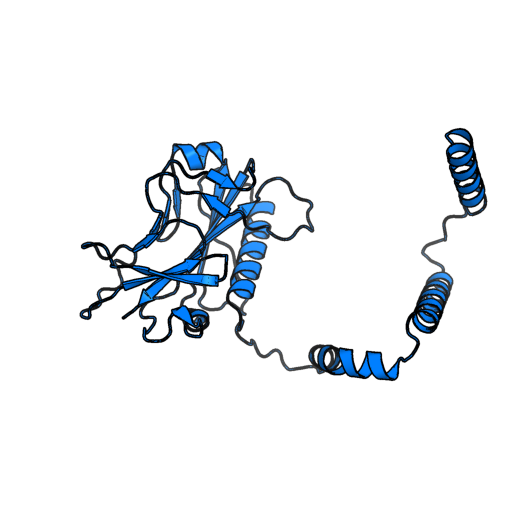 A CA 1
ATOM 1613 C C . ARG A 1 210 ? 1.375 -5.675 9.025 1.00 93.50 210 ARG A C 1
ATOM 1615 O O . ARG A 1 210 ? 2.402 -5.253 8.494 1.00 93.50 210 ARG A O 1
ATOM 1622 N N . VAL A 1 211 ? 0.470 -4.903 9.608 1.00 94.00 211 VAL A N 1
ATOM 1623 C CA . VAL A 1 211 ? 0.551 -3.447 9.718 1.00 94.00 211 VAL A CA 1
ATOM 1624 C C . VAL A 1 211 ? 0.649 -3.079 11.188 1.00 94.00 211 VAL A C 1
ATOM 1626 O O . VAL A 1 211 ? -0.241 -3.383 11.989 1.00 94.00 211 VAL A O 1
ATOM 1629 N N . ASN A 1 212 ? 1.761 -2.459 11.562 1.00 91.50 212 ASN A N 1
ATOM 1630 C CA . ASN A 1 212 ? 2.044 -2.157 12.950 1.00 91.50 212 ASN A CA 1
ATOM 1631 C C . ASN A 1 212 ? 1.454 -0.803 13.371 1.00 91.50 212 ASN A C 1
ATOM 1633 O O . ASN A 1 212 ? 2.017 0.248 13.080 1.00 91.50 212 ASN A O 1
ATOM 1637 N N . PHE A 1 213 ? 0.362 -0.852 14.134 1.00 88.25 213 PHE A N 1
ATOM 1638 C CA . PHE A 1 213 ? -0.249 0.305 14.792 1.00 88.25 213 PHE A CA 1
ATOM 1639 C C . PHE A 1 213 ? 0.039 0.342 16.302 1.00 88.25 213 PHE A C 1
ATOM 1641 O O . PHE A 1 213 ? -0.753 0.897 17.060 1.00 88.25 213 PHE A O 1
ATOM 1648 N N . SER A 1 214 ? 1.138 -0.254 16.781 1.00 74.75 214 SER A N 1
ATOM 1649 C CA . SER A 1 214 ? 1.423 -0.365 18.223 1.00 74.75 214 SER A CA 1
ATOM 1650 C C . SER A 1 214 ? 1.546 0.981 18.946 1.00 74.75 214 SER A C 1
ATOM 1652 O O . SER A 1 214 ? 1.281 1.051 20.142 1.00 74.75 214 SER A O 1
ATOM 1654 N N . ALA A 1 215 ? 1.882 2.062 18.234 1.00 75.00 215 ALA A N 1
ATOM 1655 C CA . ALA A 1 215 ? 1.864 3.420 18.783 1.00 75.00 215 ALA A CA 1
ATOM 1656 C C . ALA A 1 215 ? 0.439 3.935 19.082 1.00 75.00 215 ALA A C 1
ATOM 1658 O O . ALA A 1 215 ? 0.280 4.903 19.820 1.00 75.00 215 ALA A O 1
ATOM 1659 N N . ASN A 1 216 ? -0.596 3.296 18.528 1.00 70.88 216 ASN A N 1
ATOM 1660 C CA . ASN A 1 216 ? -1.994 3.629 18.769 1.00 70.88 216 ASN A CA 1
ATOM 1661 C C . ASN A 1 216 ? -2.584 2.766 19.898 1.00 70.88 216 ASN A C 1
ATOM 1663 O O . ASN A 1 216 ? -3.205 1.715 19.672 1.00 70.88 216 ASN A O 1
ATOM 1667 N N . THR A 1 217 ? -2.361 3.221 21.132 1.00 67.31 217 THR A N 1
ATOM 1668 C CA . THR A 1 217 ? -2.901 2.632 22.363 1.00 67.31 217 THR A CA 1
ATOM 1669 C C . THR A 1 217 ? -4.296 3.191 22.654 1.00 67.31 217 THR A C 1
ATOM 1671 O O . THR A 1 217 ? -4.461 4.125 23.438 1.00 67.31 217 THR A O 1
ATOM 1674 N N . MET A 1 218 ? -5.315 2.630 22.003 1.00 68.25 218 MET A N 1
ATOM 1675 C CA . MET A 1 218 ? -6.717 2.974 22.258 1.00 68.25 218 MET A CA 1
ATOM 1676 C C . MET A 1 218 ? -7.246 2.235 23.490 1.00 68.25 218 MET A C 1
ATOM 1678 O O . MET A 1 218 ? -7.141 1.015 23.574 1.00 68.25 218 MET A O 1
ATOM 1682 N N . ALA A 1 219 ? -7.858 2.972 24.424 1.00 63.09 219 ALA A N 1
ATOM 1683 C CA . ALA A 1 219 ? -8.531 2.396 25.597 1.00 63.09 219 ALA A CA 1
ATOM 1684 C C . ALA A 1 219 ? -9.900 1.773 25.258 1.00 63.09 219 ALA A C 1
ATOM 1686 O O . ALA A 1 219 ? -10.459 1.015 26.048 1.00 63.09 219 ALA A O 1
ATOM 1687 N N . ARG A 1 220 ? -10.456 2.112 24.089 1.00 75.44 220 ARG A N 1
ATOM 1688 C CA . ARG A 1 220 ? -11.716 1.568 23.574 1.00 75.44 220 ARG A CA 1
ATOM 1689 C C . ARG A 1 220 ? -11.458 0.353 22.689 1.00 75.44 220 ARG A C 1
ATOM 1691 O O . ARG A 1 220 ? -10.376 0.209 22.114 1.00 75.44 220 ARG A O 1
ATOM 1698 N N . ARG A 1 221 ? -12.479 -0.501 22.552 1.00 84.94 221 ARG A N 1
ATOM 1699 C CA . ARG A 1 221 ? -12.457 -1.593 21.575 1.00 84.94 221 ARG A CA 1
ATOM 1700 C C . ARG A 1 221 ? -12.204 -0.987 20.194 1.00 84.94 221 ARG A C 1
ATOM 1702 O O . ARG A 1 221 ? -12.917 -0.080 19.790 1.00 84.94 221 ARG A O 1
ATOM 1709 N N . SER A 1 222 ? -11.155 -1.459 19.532 1.00 88.88 222 SER A N 1
ATOM 1710 C CA . SER A 1 222 ? -10.718 -0.952 18.236 1.00 88.88 222 SER A CA 1
ATOM 1711 C C . SER A 1 222 ? -10.502 -2.101 17.264 1.00 88.88 222 SER A C 1
ATOM 1713 O O . SER A 1 222 ? -10.140 -3.210 17.662 1.00 88.88 222 SER A O 1
ATOM 1715 N N . PHE A 1 223 ? -10.725 -1.809 15.992 1.00 90.69 223 PHE A N 1
ATOM 1716 C CA . PHE A 1 223 ? -10.686 -2.748 14.884 1.00 90.69 223 PHE A CA 1
ATOM 1717 C C . PHE A 1 223 ? -9.702 -2.260 13.828 1.00 90.69 223 PHE A C 1
ATOM 1719 O O . PHE A 1 223 ? -9.314 -1.091 13.799 1.00 90.69 223 PHE A O 1
ATOM 1726 N N . CYS A 1 224 ? -9.299 -3.168 12.958 1.00 91.62 224 CYS A N 1
ATOM 1727 C CA . CYS A 1 224 ? -8.554 -2.859 11.755 1.00 91.62 224 CYS A CA 1
ATOM 1728 C C . CYS A 1 224 ? -9.533 -2.598 10.622 1.00 91.62 224 CYS A C 1
ATOM 1730 O O . CYS A 1 224 ? -10.441 -3.396 10.402 1.00 91.62 224 CYS A O 1
ATOM 1732 N N . ALA A 1 225 ? -9.328 -1.503 9.903 1.00 92.38 225 ALA A N 1
ATOM 1733 C CA . ALA A 1 225 ? -9.988 -1.233 8.640 1.00 92.38 225 ALA A CA 1
ATOM 1734 C C . ALA A 1 225 ? -8.973 -1.391 7.506 1.00 92.38 225 ALA A C 1
ATOM 1736 O O . ALA A 1 225 ? -7.960 -0.690 7.487 1.00 92.38 225 ALA A O 1
ATOM 1737 N N . GLY A 1 226 ? -9.248 -2.307 6.583 1.00 92.44 226 GLY A N 1
ATOM 1738 C CA . GLY A 1 226 ? -8.514 -2.492 5.337 1.00 92.44 226 GLY A CA 1
ATOM 1739 C C . GLY A 1 226 ? -9.318 -1.953 4.164 1.00 92.44 226 GLY A C 1
ATOM 1740 O O . GLY A 1 226 ? -10.440 -2.393 3.935 1.00 92.44 226 GLY A O 1
ATOM 1741 N N . PHE A 1 227 ? -8.754 -1.000 3.431 1.00 91.00 227 PHE A N 1
ATOM 1742 C CA . PHE A 1 227 ? -9.297 -0.415 2.210 1.00 91.00 227 PHE A CA 1
ATOM 1743 C C . PHE A 1 227 ? -8.609 -1.068 1.011 1.00 91.00 227 PHE A C 1
ATOM 1745 O O . PHE A 1 227 ? -7.442 -0.792 0.707 1.00 91.00 227 PHE A O 1
ATOM 1752 N N . GLU A 1 228 ? -9.326 -1.970 0.353 1.00 87.62 228 GLU A N 1
ATOM 1753 C CA . GLU A 1 228 ? -8.812 -2.769 -0.752 1.00 87.62 228 GLU A CA 1
ATOM 1754 C C . GLU A 1 228 ? -8.757 -1.968 -2.062 1.00 87.62 228 GLU A C 1
ATOM 1756 O O . GLU A 1 228 ? -9.460 -0.979 -2.270 1.00 87.62 228 GLU A O 1
ATOM 1761 N N . 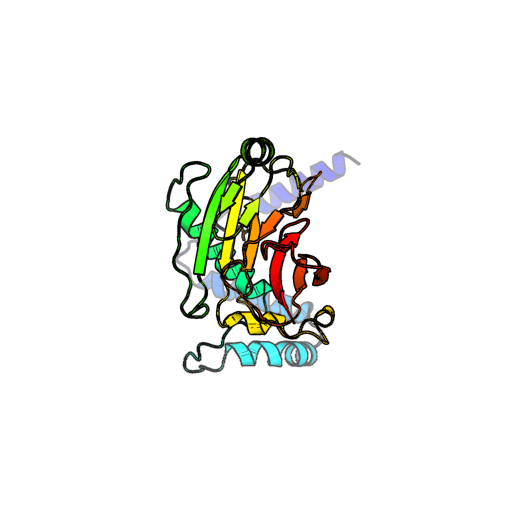LEU A 1 229 ? -7.923 -2.422 -3.004 1.00 85.75 229 LEU A N 1
ATOM 1762 C CA . LEU A 1 229 ? -7.724 -1.753 -4.300 1.00 85.75 229 LEU A CA 1
ATOM 1763 C C . LEU A 1 229 ? -8.956 -1.753 -5.220 1.00 85.75 229 LEU A C 1
ATOM 1765 O O . LEU A 1 229 ? -8.926 -1.129 -6.280 1.00 85.75 229 LEU A O 1
ATOM 1769 N N . ASP A 1 230 ? -9.987 -2.526 -4.899 1.00 82.44 230 ASP A N 1
ATOM 1770 C CA . ASP A 1 230 ? -11.267 -2.555 -5.608 1.00 82.44 230 ASP A CA 1
ATOM 1771 C C . ASP A 1 230 ? -12.339 -1.666 -4.951 1.00 82.44 230 ASP A C 1
ATOM 1773 O O . ASP A 1 230 ? -13.456 -1.595 -5.459 1.00 82.44 230 ASP A O 1
ATOM 1777 N N . GLY A 1 231 ? -11.989 -0.952 -3.875 1.00 80.94 231 GLY A N 1
ATOM 1778 C CA . GLY A 1 231 ? -12.884 -0.058 -3.141 1.00 80.94 231 GLY A CA 1
ATOM 1779 C C . GLY A 1 231 ? -13.656 -0.738 -2.009 1.00 80.94 231 GLY A C 1
ATOM 1780 O O . GLY A 1 231 ? -14.401 -0.062 -1.295 1.00 80.94 231 GLY A O 1
ATOM 1781 N N . ASN A 1 232 ? -13.480 -2.047 -1.811 1.00 84.75 232 ASN A N 1
ATOM 1782 C CA . ASN A 1 232 ? -14.066 -2.739 -0.672 1.00 84.75 232 ASN A CA 1
ATOM 1783 C C . ASN A 1 232 ? -13.363 -2.344 0.628 1.00 84.75 232 ASN A C 1
ATOM 1785 O O . ASN A 1 232 ? -12.173 -2.027 0.650 1.00 84.75 232 ASN A O 1
ATOM 1789 N N . VAL A 1 233 ? -14.115 -2.380 1.729 1.00 88.50 233 VAL A N 1
ATOM 1790 C CA . VAL A 1 233 ? -13.561 -2.161 3.066 1.00 88.50 233 VAL A CA 1
ATOM 1791 C C . VAL A 1 233 ? -13.817 -3.389 3.912 1.00 88.50 233 VAL A C 1
ATOM 1793 O O . VAL A 1 233 ? -14.925 -3.928 3.922 1.00 88.50 233 VAL A O 1
ATOM 1796 N N . ARG A 1 234 ? -12.789 -3.819 4.634 1.00 89.50 234 ARG A N 1
ATOM 1797 C CA . ARG A 1 234 ? -12.841 -4.942 5.564 1.00 89.50 234 ARG A CA 1
ATOM 1798 C C . ARG A 1 234 ? -12.595 -4.445 6.968 1.00 89.50 234 ARG A C 1
ATOM 1800 O O . ARG A 1 234 ? -11.605 -3.765 7.208 1.00 89.50 234 ARG A O 1
ATOM 1807 N N . ILE A 1 235 ? -13.478 -4.824 7.884 1.00 90.38 235 ILE A N 1
ATOM 1808 C CA . ILE A 1 235 ? -13.308 -4.576 9.312 1.00 90.38 235 ILE A CA 1
ATOM 1809 C C . ILE A 1 235 ? -12.966 -5.900 9.991 1.00 90.38 235 ILE A C 1
ATOM 1811 O O . ILE A 1 235 ? -13.702 -6.878 9.849 1.00 90.38 235 ILE A O 1
ATOM 1815 N N . THR A 1 236 ? -11.843 -5.947 10.702 1.00 90.50 236 THR A N 1
ATOM 1816 C CA . THR A 1 236 ? -11.352 -7.144 11.401 1.00 90.50 236 THR A CA 1
ATOM 1817 C C . THR A 1 236 ? -10.896 -6.813 12.820 1.00 90.50 236 THR A C 1
ATOM 1819 O O . THR A 1 236 ? -10.548 -5.673 13.130 1.00 90.50 236 THR A O 1
ATOM 1822 N N . ASP A 1 237 ? -10.912 -7.800 13.717 1.00 88.94 237 ASP A N 1
ATOM 1823 C CA . ASP A 1 237 ? -10.365 -7.621 15.064 1.00 88.94 237 ASP A CA 1
ATOM 1824 C C . ASP A 1 237 ? -8.839 -7.407 15.012 1.00 88.94 237 ASP A C 1
ATOM 1826 O O . ASP A 1 237 ? -8.128 -8.007 14.201 1.00 88.94 237 ASP A O 1
ATOM 1830 N N . ARG A 1 238 ? -8.321 -6.563 15.913 1.00 85.88 238 ARG A N 1
ATOM 1831 C CA . ARG A 1 238 ? -6.873 -6.410 16.124 1.00 85.88 238 ARG A CA 1
ATOM 1832 C C . ARG A 1 238 ? -6.305 -7.646 16.813 1.00 85.88 238 ARG A C 1
ATOM 1834 O O . ARG A 1 238 ? -6.957 -8.255 17.662 1.00 85.88 238 ARG A O 1
ATOM 1841 N N . THR A 1 239 ? -5.043 -7.962 16.535 1.00 83.44 239 THR A N 1
ATOM 1842 C CA . THR A 1 239 ? -4.323 -8.942 17.355 1.00 83.44 239 THR A CA 1
ATOM 1843 C C . THR A 1 239 ? -4.145 -8.419 18.785 1.00 83.44 239 THR A C 1
ATOM 1845 O O . THR A 1 239 ? -4.176 -7.211 19.035 1.00 83.44 239 THR A O 1
ATOM 1848 N N . ALA A 1 240 ? -3.868 -9.316 19.735 1.00 74.00 240 ALA A N 1
ATOM 1849 C CA . ALA A 1 240 ? -3.598 -8.942 21.128 1.00 74.00 240 ALA A CA 1
ATOM 1850 C C . ALA A 1 240 ? -2.403 -7.975 21.292 1.00 74.00 240 ALA A C 1
ATOM 1852 O O . ALA A 1 240 ? -2.327 -7.253 22.280 1.00 74.00 240 ALA A O 1
ATOM 1853 N N . SER A 1 241 ? -1.482 -7.933 20.321 1.00 75.19 241 SER A N 1
ATOM 1854 C CA . SER A 1 241 ? -0.347 -6.999 20.282 1.00 75.19 241 SER A CA 1
ATOM 1855 C C . SER A 1 241 ? -0.661 -5.667 19.586 1.00 75.19 241 SER A C 1
ATOM 1857 O O . SER A 1 241 ? 0.233 -4.842 19.405 1.00 75.19 241 SER A O 1
ATOM 1859 N N . GLY A 1 242 ? -1.915 -5.440 19.184 1.00 76.94 242 GLY A N 1
ATOM 1860 C CA . GLY A 1 242 ? -2.352 -4.210 18.530 1.00 76.94 242 GLY A CA 1
ATOM 1861 C C . GLY A 1 242 ? -1.952 -4.096 17.056 1.00 76.94 242 GLY A C 1
ATOM 1862 O O . GLY A 1 242 ? -1.986 -2.988 16.514 1.00 76.94 242 GLY A O 1
ATOM 1863 N N . VAL A 1 243 ? -1.590 -5.209 16.415 1.00 86.19 243 VAL A N 1
ATOM 1864 C CA . VAL A 1 243 ? -1.208 -5.294 14.997 1.00 86.19 243 VAL A CA 1
ATOM 1865 C C . VAL A 1 243 ? -2.441 -5.610 14.150 1.00 86.19 243 VAL A C 1
ATOM 1867 O O . VAL A 1 243 ? -3.316 -6.364 14.577 1.00 86.19 243 VAL A O 1
ATOM 1870 N N . CYS A 1 244 ? -2.498 -5.036 12.950 1.00 90.44 244 CYS A N 1
ATOM 1871 C CA . CYS A 1 244 ? -3.497 -5.385 11.948 1.00 90.44 244 CYS A CA 1
ATOM 1872 C C . CYS A 1 244 ? -2.942 -6.419 10.977 1.00 90.44 244 CYS A C 1
ATOM 1874 O O . CYS A 1 244 ? -1.816 -6.280 10.499 1.00 90.44 244 CYS A O 1
ATOM 1876 N N . GLU A 1 245 ? -3.729 -7.451 10.694 1.00 89.19 245 GLU A N 1
ATOM 1877 C CA . GLU A 1 245 ? -3.396 -8.492 9.726 1.00 89.19 245 GLU A CA 1
ATOM 1878 C C . GLU A 1 245 ? -4.359 -8.401 8.545 1.00 89.19 245 GLU A C 1
ATOM 1880 O O . GLU A 1 245 ? -5.575 -8.450 8.726 1.00 89.19 245 GLU A O 1
ATOM 1885 N N . ASP A 1 246 ? -3.812 -8.252 7.340 1.00 81.69 246 ASP A N 1
ATOM 1886 C CA . ASP A 1 246 ? -4.600 -8.123 6.118 1.00 81.69 246 ASP A CA 1
ATOM 1887 C C . ASP A 1 246 ? -3.981 -8.904 4.950 1.00 81.69 246 ASP A C 1
ATOM 1889 O O . ASP A 1 246 ? -2.814 -9.291 4.953 1.00 81.69 246 ASP A O 1
ATOM 1893 N N . THR A 1 247 ? -4.778 -9.177 3.927 1.00 69.44 247 THR A N 1
ATOM 1894 C CA . THR A 1 247 ? -4.475 -10.123 2.851 1.00 69.44 247 THR A CA 1
ATOM 1895 C C . THR A 1 247 ? -3.921 -9.479 1.583 1.00 69.44 247 THR A C 1
ATOM 1897 O O . THR A 1 247 ? -3.814 -10.152 0.557 1.00 69.44 247 THR A O 1
ATOM 1900 N N . GLY A 1 248 ? -3.494 -8.212 1.609 1.00 76.06 248 GLY A N 1
ATOM 1901 C CA . GLY A 1 248 ? -3.032 -7.592 0.372 1.00 76.06 248 GLY A CA 1
ATOM 1902 C C . GLY A 1 248 ? -2.403 -6.210 0.457 1.00 76.06 248 GLY A C 1
ATOM 1903 O O . GLY A 1 248 ? -1.844 -5.789 1.465 1.00 76.06 248 GLY A O 1
ATOM 1904 N N . ALA A 1 249 ? -2.440 -5.553 -0.700 1.00 88.88 249 ALA A N 1
ATOM 1905 C CA . ALA A 1 249 ? -2.050 -4.169 -0.909 1.00 88.88 249 ALA A CA 1
ATOM 1906 C C . ALA A 1 249 ? -3.282 -3.271 -0.779 1.00 88.88 249 ALA A C 1
ATOM 1908 O O . ALA A 1 249 ? -4.376 -3.684 -1.161 1.00 88.88 249 ALA A O 1
ATOM 1909 N N . GLY A 1 250 ? -3.093 -2.046 -0.311 1.00 92.75 250 GLY A N 1
ATOM 1910 C CA . GLY A 1 250 ? -4.194 -1.125 -0.063 1.00 92.75 250 GLY A CA 1
ATOM 1911 C C . GLY A 1 250 ? -3.831 -0.095 0.990 1.00 92.75 250 GLY A C 1
ATOM 1912 O O . GLY A 1 250 ? -2.648 0.156 1.242 1.00 92.75 250 GLY A O 1
ATOM 1913 N N . ALA A 1 251 ? -4.859 0.484 1.594 1.00 94.12 251 ALA A N 1
ATOM 1914 C CA . ALA A 1 251 ? -4.732 1.381 2.729 1.00 94.12 251 ALA A CA 1
ATOM 1915 C C . ALA A 1 251 ? -5.314 0.741 3.990 1.00 94.12 251 ALA A C 1
ATOM 1917 O O . ALA A 1 251 ? -6.216 -0.083 3.918 1.00 94.12 251 ALA A O 1
ATOM 1918 N N . PHE A 1 252 ? -4.787 1.107 5.150 1.00 94.12 252 PHE A N 1
ATOM 1919 C CA . PHE A 1 252 ? -5.100 0.471 6.423 1.00 94.12 252 PHE A CA 1
ATOM 1920 C C . PHE A 1 252 ? -5.208 1.523 7.516 1.00 94.12 252 PHE A C 1
ATOM 1922 O O . PHE A 1 252 ? -4.439 2.486 7.535 1.00 94.12 252 PHE A O 1
ATOM 1929 N N . ALA A 1 253 ? -6.130 1.328 8.450 1.00 93.50 253 ALA A N 1
ATOM 1930 C CA . ALA A 1 253 ? -6.301 2.195 9.606 1.00 93.50 253 ALA A CA 1
ATOM 1931 C C . ALA A 1 253 ? -6.816 1.420 10.821 1.00 93.50 253 ALA A C 1
ATOM 1933 O O . ALA A 1 253 ? -7.304 0.297 10.705 1.00 93.50 253 ALA A O 1
ATOM 1934 N N . VAL A 1 254 ? -6.739 2.051 11.989 1.00 92.00 254 VAL A N 1
ATOM 1935 C CA . VAL A 1 254 ? -7.457 1.627 13.190 1.00 92.00 254 VAL A CA 1
ATOM 1936 C C . VAL A 1 254 ? -8.750 2.421 13.284 1.00 92.00 254 VAL A C 1
ATOM 1938 O O . VAL A 1 254 ? -8.739 3.643 13.113 1.00 92.00 254 VAL A O 1
ATOM 1941 N N . VAL A 1 255 ? -9.842 1.730 13.594 1.00 91.31 255 VAL A N 1
ATOM 1942 C CA . VAL A 1 255 ? -11.161 2.332 13.784 1.00 91.31 255 VAL A CA 1
ATOM 1943 C C . VAL A 1 255 ? -11.784 1.944 15.126 1.00 91.31 255 VAL A C 1
ATOM 1945 O O . VAL A 1 255 ? -11.427 0.901 15.682 1.00 91.31 255 VAL A O 1
ATOM 1948 N N . CYS A 1 256 ? -12.690 2.764 15.663 1.00 89.25 256 CYS A N 1
ATOM 1949 C CA . CYS A 1 256 ? -13.444 2.464 16.889 1.00 89.25 256 CYS A CA 1
ATOM 1950 C C . CYS A 1 256 ? -14.919 2.858 16.806 1.00 89.25 256 CYS A C 1
ATOM 1952 O O . CYS A 1 256 ? -15.249 3.711 15.950 1.00 89.25 256 CYS A O 1
#

InterPro domains:
  IPR010605 Protein of unknown function DUF1191 [PF06697] (79-255)
  IPR010605 Protein of unknown function DUF1191 [PTHR33512] (74-255)

Sequence (256 aa):
MAEDVRDLVDLARRQCWRSTSAPDPAKDTHRSEVLKLIREIKMEIVPDRACFTAIFEPEIQKEGAGRARSQQAPQDPLLVDRIVADAAVRSYRTKHRKTAVTFGFSLPPTLSGVSAEAARYRAGSLRRYGATIGEFSVPPGIVAHPHVKRLLVVSQNLGNLSSLYSSHANVAGFEIVSPVLGLLFYNAAVAPRNSSAKIIRILVAENPVRVNFSANTMARRSFCAGFELDGNVRITDRTASGVCEDTGAGAFAVVC

Nearest PDB structures (foldseek):
  6orm-assembly1_A  TM=6.076E-01  e=6.252E+00  Thevetia peruviana
  5u55-assembly1_B  TM=3.089E-01  e=4.461E+00  Pseudomonas syringae
  5imw-assembly2_B  TM=1.321E-01  e=8.729E-01  Streptococcus intermedius

Solvent-accessible surface area (backbone atoms only — not comparable to full-atom values): 14667 Å² total; per-residue (Å²): 123,75,60,63,55,52,52,51,52,51,51,52,52,56,57,60,63,74,65,76,69,84,80,65,94,84,56,78,69,57,59,58,51,54,53,47,52,54,48,51,53,51,57,72,73,44,89,52,63,69,62,53,43,69,69,43,47,78,58,50,60,69,74,68,61,89,63,79,85,70,76,65,62,76,85,44,64,70,58,50,53,49,54,52,41,48,39,48,52,53,48,53,73,77,39,95,70,56,72,74,43,75,43,73,59,79,73,61,80,58,48,70,63,47,48,50,37,34,28,38,36,42,40,71,55,34,20,68,67,23,49,75,49,88,56,34,40,41,45,48,56,38,40,58,45,76,82,55,72,21,32,35,40,35,33,32,38,32,40,80,59,31,65,59,58,69,74,41,77,76,46,70,92,51,44,79,75,44,54,30,36,33,40,46,37,24,59,54,52,96,63,62,94,85,60,76,70,44,79,39,49,49,47,55,75,83,57,51,31,35,40,60,41,62,89,66,81,67,94,59,80,56,31,26,37,38,38,40,85,87,73,52,59,46,80,42,78,44,45,99,77,44,33,31,74,40,68,62,48,33,37,35,33,39,27,73

Foldseek 3Di:
DVVVVVVVVVVVVVVVVVPPDDDDPPDPVVVVVVVVVVVVVVCVVPVDVPVVCVVCVVPVVVVPDDDPPDLDADLAVVVVVQQQQVQQLVVCVVDVDDAQDKDFGDGPPSQPQKGKIKGKHFQVCCQQQNHDDDQKTGHHNKAWPPHAGMKIKMKMFSGVPQVSCVPQPQCPPKDFDGTKIFIWIWHPPPDPPPDGTDTIWMFADPFFMKGDPLVDDDPDQKWKWFQDPVRDIDTGGADPSRIDGHGTGGIMTIID

Radius of gyration: 25.54 Å; Cα contacts (8 Å, |Δi|>4): 400; chains: 1; bounding box: 45×51×80 Å

Secondary structure (DSSP, 8-state):
--HHHHHHHHHHHHHHHTT--PPPTT-THHHHHHHHHHHHHHHHH-S-HHHHHHHHHHHHHHHHS------PPPS-HHHHHHHHHHHHHHHHHHS-PPTT-EEE-PPPGGGTT-EEEEEEEEHHHHHHH-EEETTEEEPTT-EEES--SEEEEEEEE-GGGGGGGTT-GGGTT--B-S--EEEEEEE-S---TTPPPPB-EEE--SSPEEEE-TT---SS--EEEEEETTS-EEEEEPPTTSEEEESSSEEEEEE-